Protein AF-A0AAU2XEC8-F1 (afdb_monomer_lite)

pLDDT: mean 74.48, std 21.81, range [32.56, 96.94]

Radius of gyration: 25.09 Å; chains: 1; bounding box: 68×50×69 Å

Structure (mmCIF, N/CA/C/O backbone):
data_AF-A0AAU2XEC8-F1
#
_entry.id   AF-A0AAU2XEC8-F1
#
loop_
_atom_site.group_PDB
_atom_site.id
_atom_site.type_symbol
_atom_site.label_atom_id
_atom_site.label_alt_id
_atom_site.label_comp_id
_atom_site.label_asym_id
_atom_site.label_entity_id
_atom_site.label_seq_id
_atom_site.pdbx_PDB_ins_code
_atom_site.Cartn_x
_atom_site.Cartn_y
_atom_site.Cartn_z
_atom_site.occupancy
_atom_site.B_iso_or_equiv
_atom_site.auth_seq_id
_atom_site.auth_comp_id
_atom_site.auth_asym_id
_atom_site.auth_atom_id
_atom_site.pdbx_PDB_model_num
ATOM 1 N N . MET A 1 1 ? -10.928 35.282 5.070 1.00 48.62 1 MET A N 1
ATOM 2 C CA . MET A 1 1 ? -11.851 34.172 4.740 1.00 48.62 1 MET A CA 1
ATOM 3 C C . MET A 1 1 ? -11.079 33.054 4.020 1.00 48.62 1 MET A C 1
ATOM 5 O O . MET A 1 1 ? -11.357 32.781 2.865 1.00 48.62 1 MET A O 1
ATOM 9 N N . ASN A 1 2 ? -10.121 32.389 4.690 1.00 51.75 2 ASN A N 1
ATOM 10 C CA . ASN A 1 2 ? -9.187 31.428 4.054 1.00 51.75 2 ASN A CA 1
ATOM 11 C C . ASN A 1 2 ? -9.454 29.948 4.415 1.00 51.75 2 ASN A C 1
ATOM 13 O O . ASN A 1 2 ? -8.628 29.087 4.147 1.00 51.75 2 ASN A O 1
ATOM 17 N N . GLY A 1 3 ? -10.597 29.630 5.032 1.00 51.47 3 GLY A N 1
ATOM 18 C CA . GLY A 1 3 ? -10.887 28.279 5.543 1.00 51.47 3 GLY A CA 1
ATOM 19 C C . GLY A 1 3 ? -11.533 27.309 4.546 1.00 51.47 3 GLY A C 1
ATOM 20 O O . GLY A 1 3 ? -11.914 26.214 4.939 1.00 51.47 3 GLY A O 1
ATOM 21 N N . GLN A 1 4 ? -11.734 27.695 3.280 1.00 53.84 4 GLN A N 1
ATOM 22 C CA . GLN A 1 4 ? -12.533 26.895 2.338 1.00 53.84 4 GLN A CA 1
ATOM 23 C C . GLN A 1 4 ? -11.775 25.756 1.640 1.00 53.84 4 GLN A C 1
ATOM 25 O O . GLN A 1 4 ? -12.445 24.905 1.058 1.00 53.84 4 GLN A O 1
ATOM 30 N N . TYR A 1 5 ? -10.443 25.716 1.739 1.00 68.81 5 TYR A N 1
ATOM 31 C CA . TYR A 1 5 ? -9.584 24.758 1.026 1.00 68.81 5 TYR A CA 1
ATOM 32 C C . TYR A 1 5 ? -8.635 23.980 1.945 1.00 68.81 5 TYR A C 1
ATOM 34 O O . TYR A 1 5 ? -7.640 23.423 1.486 1.00 68.81 5 TYR A O 1
ATOM 42 N N . THR A 1 6 ? -8.900 23.943 3.255 1.00 80.56 6 THR A N 1
ATOM 43 C CA . THR A 1 6 ? -8.117 23.068 4.134 1.00 80.56 6 THR A CA 1
ATOM 44 C C . THR A 1 6 ? -8.594 21.617 3.982 1.00 80.56 6 THR A C 1
ATOM 46 O O . THR A 1 6 ? -9.788 21.394 3.734 1.00 80.56 6 THR A O 1
ATOM 49 N N . PRO A 1 7 ? -7.709 20.615 4.135 1.00 70.44 7 PRO A N 1
ATOM 50 C CA . PRO A 1 7 ? -8.085 19.200 4.074 1.00 70.44 7 PRO A CA 1
ATOM 51 C C . PRO A 1 7 ? -9.258 18.843 5.003 1.00 70.44 7 PRO A C 1
ATOM 53 O O . PRO A 1 7 ? -10.121 18.039 4.647 1.00 70.44 7 PRO A O 1
ATOM 56 N N . GLU A 1 8 ? -9.343 19.490 6.167 1.00 80.06 8 GLU A N 1
ATOM 57 C CA . GLU A 1 8 ? -10.431 19.334 7.137 1.00 80.06 8 GLU A CA 1
ATOM 58 C C . GLU A 1 8 ? -11.758 19.886 6.607 1.00 80.06 8 GLU A C 1
ATOM 60 O O . GLU A 1 8 ? -12.807 19.275 6.812 1.00 80.06 8 GLU A O 1
ATOM 65 N N . GLY A 1 9 ? -11.729 21.014 5.893 1.00 81.38 9 GLY A N 1
ATOM 66 C CA . GLY A 1 9 ? -12.911 21.605 5.268 1.00 81.38 9 GLY A CA 1
ATOM 67 C C . GLY A 1 9 ? -13.472 20.737 4.141 1.00 81.38 9 GLY A C 1
ATOM 68 O O . GLY A 1 9 ? -14.689 20.564 4.035 1.00 81.38 9 GLY A O 1
ATOM 69 N N . ILE A 1 10 ? -12.596 20.135 3.333 1.00 78.56 10 ILE A N 1
ATOM 70 C CA . ILE A 1 10 ? -12.995 19.202 2.270 1.00 78.56 10 ILE A CA 1
ATOM 71 C C . ILE A 1 10 ? -13.584 17.930 2.906 1.00 78.56 10 ILE A C 1
ATOM 73 O O . ILE A 1 10 ? -14.658 17.481 2.493 1.00 78.56 10 ILE A O 1
ATOM 77 N N . PHE A 1 11 ? -12.954 17.403 3.969 1.00 82.31 11 PHE A N 1
ATOM 78 C CA . PHE A 1 11 ? -13.469 16.260 4.735 1.00 82.31 11 PHE A CA 1
ATOM 79 C C . PHE A 1 11 ? -14.879 16.519 5.260 1.00 82.31 11 PHE A C 1
ATOM 81 O O . PHE A 1 11 ? -15.798 15.726 5.042 1.00 82.31 11 PHE A O 1
ATOM 88 N N . ALA A 1 12 ? -15.049 17.658 5.921 1.00 87.75 12 ALA A N 1
ATOM 89 C CA . ALA A 1 12 ? -16.300 18.063 6.530 1.00 87.75 12 ALA A CA 1
ATOM 90 C C . ALA A 1 12 ? -17.434 18.163 5.508 1.00 87.75 12 ALA A C 1
ATOM 92 O O . ALA A 1 12 ? -18.528 17.656 5.752 1.00 87.75 12 ALA A O 1
ATOM 93 N N . ARG A 1 13 ? -17.166 18.730 4.323 1.00 85.31 13 ARG A N 1
ATOM 94 C CA . ARG A 1 13 ? -18.145 18.798 3.226 1.00 85.31 13 ARG A CA 1
ATOM 95 C C . ARG A 1 13 ? -18.545 17.418 2.717 1.00 85.31 13 ARG A C 1
ATOM 97 O O . ARG A 1 13 ? -19.733 17.182 2.507 1.00 85.31 13 ARG A O 1
ATOM 104 N N . ALA A 1 14 ? -17.586 16.511 2.526 1.00 84.31 14 ALA A N 1
ATOM 105 C CA . ALA A 1 14 ? -17.880 15.152 2.076 1.00 84.31 14 ALA A CA 1
ATOM 106 C C . ALA A 1 14 ? -18.729 14.388 3.105 1.00 84.31 14 ALA A C 1
ATOM 108 O O . ALA A 1 14 ? -19.718 13.746 2.744 1.00 84.31 14 ALA A O 1
ATOM 109 N N . LEU A 1 15 ? -18.393 14.517 4.393 1.00 88.06 15 LEU A N 1
ATOM 110 C CA . LEU A 1 15 ? -19.163 13.922 5.481 1.00 88.06 15 LEU A CA 1
ATOM 111 C C . LEU A 1 15 ? -20.577 14.517 5.562 1.00 88.06 15 LEU A C 1
ATOM 113 O O . LEU A 1 15 ? -21.553 13.771 5.627 1.00 88.06 15 LEU A O 1
ATOM 117 N N . ALA A 1 16 ? -20.703 15.845 5.483 1.00 90.50 16 ALA A N 1
ATOM 118 C CA . ALA A 1 16 ? -21.988 16.541 5.497 1.00 90.50 16 ALA A CA 1
ATOM 119 C C . ALA A 1 16 ? -22.877 16.163 4.307 1.00 90.50 16 ALA A C 1
ATOM 121 O O . ALA A 1 16 ? -24.089 16.014 4.472 1.00 90.50 16 ALA A O 1
ATOM 122 N N . ARG A 1 17 ? -22.288 15.960 3.122 1.00 87.38 17 ARG A N 1
ATOM 123 C CA . ARG A 1 17 ? -23.010 15.465 1.947 1.00 87.38 17 ARG A CA 1
ATOM 124 C C . ARG A 1 17 ? -23.598 14.082 2.204 1.00 87.38 17 ARG A C 1
ATOM 126 O O . ARG A 1 17 ? -24.787 13.895 1.997 1.00 87.38 17 ARG A O 1
ATOM 133 N N . LYS A 1 18 ? -22.811 13.140 2.729 1.00 87.31 18 LYS A N 1
ATOM 134 C CA . LYS A 1 18 ? -23.331 11.799 3.019 1.00 87.31 18 LYS A CA 1
ATOM 135 C C . LYS A 1 18 ? -24.414 11.799 4.094 1.00 87.31 18 LYS A C 1
ATOM 137 O O . LYS A 1 18 ? -25.399 11.081 3.963 1.00 87.31 18 LYS A O 1
ATOM 142 N N . VAL A 1 19 ? -24.232 12.583 5.155 1.00 90.50 19 VAL A N 1
ATOM 143 C CA . VAL A 1 19 ? -25.248 12.717 6.207 1.00 90.50 19 VAL A CA 1
ATOM 144 C C . VAL A 1 19 ? -26.557 13.237 5.611 1.00 90.50 19 VAL A C 1
ATOM 146 O O . VAL A 1 19 ? -27.614 12.691 5.910 1.00 90.50 19 VAL A O 1
ATOM 149 N N . ARG A 1 20 ? -26.490 14.205 4.690 1.00 89.81 20 ARG A N 1
ATOM 150 C CA . ARG A 1 20 ? -27.656 14.686 3.938 1.00 89.81 20 ARG A CA 1
ATOM 151 C C . ARG A 1 20 ? -28.299 13.591 3.078 1.00 89.81 20 ARG A C 1
ATOM 153 O O . ARG A 1 20 ? -29.515 13.454 3.112 1.00 89.81 20 ARG A O 1
ATOM 160 N N . ASP A 1 21 ? -27.498 12.799 2.366 1.00 86.25 21 ASP A N 1
ATOM 161 C CA . ASP A 1 21 ? -27.976 11.713 1.494 1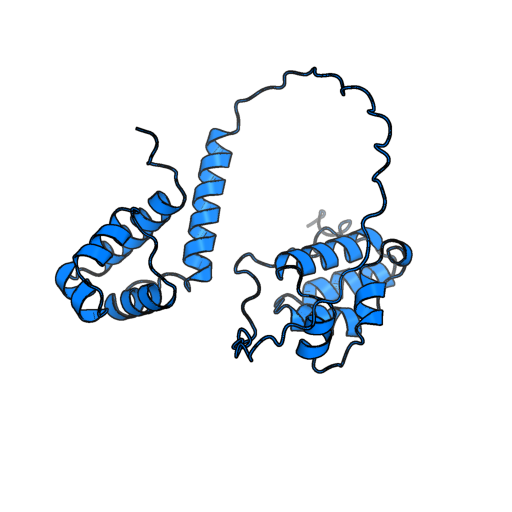.00 86.25 21 ASP A CA 1
ATOM 162 C C . ASP A 1 21 ? -28.609 10.541 2.273 1.00 86.25 21 ASP A C 1
ATOM 164 O O . ASP A 1 21 ? -29.304 9.715 1.690 1.00 86.25 21 ASP A O 1
ATOM 168 N N . SER A 1 22 ? -28.371 10.441 3.586 1.00 85.75 22 SER A N 1
ATOM 169 C CA . SER A 1 22 ? -28.965 9.399 4.438 1.00 85.75 22 SER A CA 1
ATOM 170 C C . SER A 1 22 ? -30.424 9.664 4.830 1.00 85.75 22 SER A C 1
ATOM 172 O O . SER A 1 22 ? -31.029 8.819 5.490 1.00 85.75 22 SER A O 1
ATOM 174 N N . GLU A 1 23 ? -30.958 10.850 4.503 1.00 90.00 23 GLU A N 1
ATOM 175 C CA . GLU A 1 23 ? -32.305 11.335 4.869 1.00 90.00 23 GLU A CA 1
ATOM 176 C C . GLU A 1 23 ? -32.618 11.294 6.382 1.00 90.00 23 GLU A C 1
ATOM 178 O O . GLU A 1 23 ? -33.736 11.576 6.810 1.00 90.00 23 GLU A O 1
ATOM 183 N N . THR A 1 24 ? -31.628 10.981 7.222 1.00 90.81 24 THR A N 1
ATOM 184 C CA . THR A 1 24 ? -31.793 10.814 8.665 1.00 90.81 24 THR A CA 1
ATOM 185 C C . THR A 1 24 ? -31.388 12.106 9.382 1.00 90.81 24 THR A C 1
ATOM 187 O O . THR A 1 24 ? -30.317 12.652 9.096 1.00 90.81 24 THR A O 1
ATOM 190 N N . PRO A 1 25 ? -32.190 12.616 10.338 1.00 95.12 25 PRO A N 1
ATOM 191 C CA . PRO A 1 25 ? -31.825 13.804 11.105 1.00 95.12 25 PRO A CA 1
ATOM 192 C C . PRO A 1 25 ? -30.483 13.641 11.834 1.00 95.12 25 PRO A C 1
ATOM 194 O O . PRO A 1 25 ? -30.196 12.583 12.40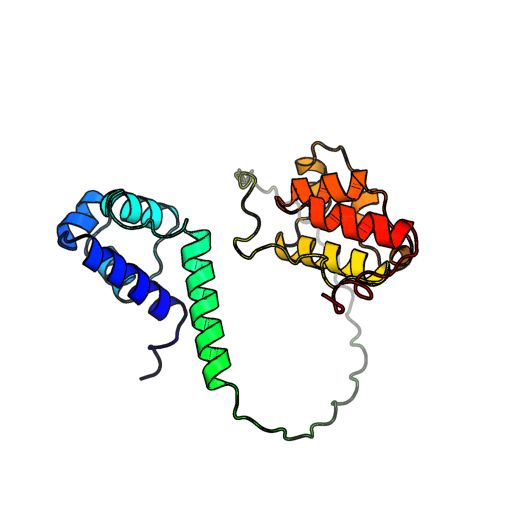0 1.00 95.12 25 PRO A O 1
ATOM 197 N N . VAL A 1 26 ? -29.682 14.711 11.876 1.00 94.81 26 VAL A N 1
ATOM 198 C CA . VAL A 1 26 ? -28.318 14.705 12.447 1.00 94.81 26 VAL A CA 1
ATOM 199 C C . VAL A 1 26 ? -28.299 14.196 13.893 1.00 94.81 26 VAL A C 1
ATOM 201 O O . VAL A 1 26 ? -27.457 13.371 14.238 1.00 94.81 26 VAL A O 1
ATOM 204 N N . ASP A 1 27 ? -29.264 14.600 14.721 1.00 94.56 27 ASP A N 1
ATOM 205 C CA . ASP A 1 27 ? -29.349 14.169 16.124 1.00 94.56 27 ASP A CA 1
ATOM 206 C C . ASP A 1 27 ? -29.674 12.679 16.282 1.00 94.56 27 ASP A C 1
ATOM 208 O O . ASP A 1 27 ? -29.293 12.038 17.265 1.00 94.56 27 ASP A O 1
ATOM 212 N N . VAL A 1 28 ? -30.415 12.109 15.330 1.00 95.19 28 VAL A N 1
ATOM 213 C CA . VAL A 1 28 ? -30.724 10.674 15.306 1.00 95.19 28 VAL A CA 1
ATOM 214 C C . VAL A 1 28 ? -29.472 9.893 14.910 1.00 95.19 28 VAL A C 1
ATOM 216 O O . VAL A 1 28 ? -29.124 8.928 15.591 1.00 95.19 28 VAL A O 1
ATOM 219 N N . LEU A 1 29 ? -28.735 10.366 13.900 1.00 94.38 29 LEU A N 1
ATOM 220 C CA . LEU A 1 29 ? -27.463 9.770 13.487 1.00 94.38 29 LEU A CA 1
ATOM 221 C C . LEU A 1 29 ? -26.413 9.820 14.595 1.00 94.38 29 LEU A C 1
ATOM 223 O O . LEU A 1 29 ? -25.814 8.791 14.899 1.00 94.38 29 LEU A O 1
ATOM 227 N N . ALA A 1 30 ? -26.228 10.976 15.236 1.00 96.31 30 ALA A N 1
ATOM 228 C CA . ALA A 1 30 ? -25.268 11.138 16.324 1.00 96.31 30 ALA A CA 1
ATOM 229 C C . ALA A 1 30 ? -25.547 10.149 17.467 1.00 96.31 30 ALA A C 1
ATOM 231 O O . ALA A 1 30 ? -24.644 9.427 17.895 1.00 96.31 30 ALA A O 1
ATOM 232 N N . ARG A 1 31 ? -26.817 10.032 17.885 1.00 95.81 31 ARG A N 1
ATOM 233 C CA . ARG A 1 31 ? -27.241 9.060 18.905 1.00 95.81 31 ARG A CA 1
ATOM 234 C C . ARG A 1 31 ? -27.023 7.616 18.463 1.00 95.81 31 ARG A C 1
ATOM 236 O O . ARG A 1 31 ? -26.482 6.836 19.238 1.00 95.81 31 ARG A O 1
ATOM 243 N N . SER A 1 32 ? -27.387 7.269 17.228 1.00 94.94 32 SER A N 1
ATOM 244 C CA . SER A 1 32 ? -27.197 5.907 16.706 1.00 94.94 32 SER A CA 1
ATOM 245 C C . SER A 1 32 ? -25.721 5.512 16.569 1.00 94.94 32 SER A C 1
ATOM 247 O O . SER A 1 32 ? -25.378 4.356 16.784 1.00 94.94 32 SER A O 1
ATOM 249 N N . ALA A 1 33 ? -24.838 6.476 16.290 1.00 94.19 33 ALA A N 1
ATOM 250 C CA . ALA A 1 33 ? -23.393 6.276 16.228 1.00 94.19 33 ALA A CA 1
ATOM 251 C C . ALA A 1 33 ? -22.715 6.295 17.613 1.00 94.19 33 ALA A C 1
ATOM 253 O O . ALA A 1 33 ? -21.500 6.122 17.690 1.00 94.19 33 ALA A O 1
ATOM 254 N N . GLY A 1 34 ? -23.455 6.556 18.699 1.00 96.12 34 GLY A N 1
ATOM 255 C CA . GLY A 1 34 ? -22.889 6.700 20.044 1.00 96.12 34 GLY A CA 1
ATOM 256 C C . GLY A 1 34 ? -21.958 7.910 20.195 1.00 96.12 34 GLY A C 1
ATOM 257 O O . GLY A 1 34 ? -21.028 7.879 20.999 1.00 96.12 34 GLY A O 1
ATOM 258 N N . ILE A 1 35 ? -22.168 8.967 19.405 1.00 96.94 35 ILE A N 1
ATOM 259 C CA . ILE A 1 35 ? -21.339 10.179 19.392 1.00 96.94 35 ILE A CA 1
ATOM 260 C C . ILE A 1 35 ? -22.137 11.333 20.001 1.00 96.94 35 ILE A C 1
ATOM 262 O O . ILE A 1 35 ? -23.311 11.530 19.690 1.00 96.94 35 ILE A O 1
ATOM 266 N N . ALA A 1 36 ? -21.491 12.132 20.856 1.00 96.62 36 ALA A N 1
ATOM 267 C CA . ALA A 1 36 ? -22.109 13.332 21.408 1.00 96.62 36 ALA A CA 1
ATOM 268 C C . ALA A 1 36 ? -22.523 14.296 20.272 1.00 96.62 36 ALA A C 1
ATOM 270 O O . ALA A 1 36 ? -21.698 14.573 19.395 1.00 96.62 36 ALA A O 1
ATOM 271 N N . PRO A 1 37 ? -23.747 14.866 20.279 1.00 95.88 37 PRO A N 1
ATOM 272 C CA . PRO A 1 37 ? -24.222 15.736 19.195 1.00 95.88 37 PRO A CA 1
ATOM 273 C C . PRO A 1 37 ? -23.271 16.896 18.878 1.00 95.88 37 PRO A C 1
ATOM 275 O O . PRO A 1 37 ? -23.033 17.218 17.716 1.00 95.88 37 PRO A O 1
ATOM 278 N N . ASN A 1 38 ? -22.649 17.476 19.908 1.00 96.06 38 ASN A N 1
ATOM 279 C CA . ASN A 1 38 ? -21.721 18.591 19.744 1.00 96.06 38 ASN A CA 1
ATOM 280 C C . ASN A 1 38 ? -20.440 18.181 18.989 1.00 96.06 38 ASN A C 1
ATOM 282 O O . ASN A 1 38 ? -20.001 18.879 18.077 1.00 96.06 38 ASN A O 1
ATOM 286 N N . ASP A 1 39 ? -19.881 17.006 19.300 1.00 95.50 39 ASP A N 1
ATOM 287 C CA . ASP A 1 39 ? -18.732 16.450 18.573 1.00 95.50 39 ASP A CA 1
ATOM 288 C C . ASP A 1 39 ? -19.088 16.147 17.118 1.00 95.50 39 ASP A C 1
ATOM 290 O O . ASP A 1 39 ? -18.322 16.461 16.206 1.00 95.50 39 ASP A O 1
ATOM 294 N N . PHE A 1 40 ? -20.286 15.610 16.887 1.00 96.06 40 PHE A N 1
ATOM 295 C CA . PHE A 1 40 ? -20.782 15.349 15.542 1.00 96.06 40 PHE A CA 1
ATOM 296 C C . PHE A 1 40 ? -20.875 16.642 14.717 1.00 96.06 40 PHE A C 1
ATOM 298 O O . PHE A 1 40 ? -20.395 16.695 13.583 1.00 96.06 40 PHE A O 1
ATOM 305 N N . HIS A 1 41 ? -21.392 17.727 15.301 1.00 95.88 41 HIS A N 1
ATOM 306 C CA . HIS A 1 41 ? -21.389 19.046 14.667 1.00 95.88 41 HIS A CA 1
ATOM 307 C C . HIS A 1 41 ? -19.976 19.585 14.414 1.00 95.88 41 HIS A C 1
ATOM 309 O O . HIS A 1 41 ? -19.740 20.217 13.382 1.00 95.88 41 HIS A O 1
ATOM 315 N N . HIS A 1 42 ? -19.013 19.336 15.302 1.00 95.00 42 HIS A N 1
ATOM 316 C CA . HIS A 1 42 ? -17.619 19.709 15.054 1.00 95.00 42 HIS A CA 1
ATOM 317 C C . HIS A 1 42 ? -17.016 18.969 13.856 1.00 95.00 42 HIS A C 1
ATOM 319 O O . HIS A 1 42 ? -16.277 19.592 13.088 1.00 95.00 42 HIS A O 1
ATOM 325 N N . PHE A 1 43 ? -17.373 17.696 13.654 1.00 94.12 43 PHE A N 1
ATOM 326 C CA . PHE A 1 43 ? -16.953 16.917 12.485 1.00 94.12 43 PHE A CA 1
ATOM 327 C C . PHE A 1 43 ? -17.547 17.472 11.188 1.00 94.12 43 PHE A C 1
ATOM 329 O O . PHE A 1 43 ? -16.823 17.688 10.218 1.00 94.12 43 PHE A O 1
ATOM 336 N N . LEU A 1 44 ? -18.848 17.778 11.184 1.00 93.62 44 LEU A N 1
ATOM 337 C CA . LEU A 1 44 ? -19.544 18.337 10.018 1.00 93.62 44 LEU A CA 1
ATOM 338 C C . LEU A 1 44 ? -19.066 19.739 9.625 1.00 93.62 44 LEU A C 1
ATOM 340 O O . LEU A 1 44 ? -19.184 20.123 8.465 1.00 93.62 44 LEU A O 1
ATOM 344 N N . ASN A 1 45 ? -18.525 20.494 10.579 1.00 93.06 45 ASN A N 1
ATOM 345 C CA . ASN A 1 45 ? -17.993 21.837 10.353 1.00 93.06 45 ASN A CA 1
ATOM 346 C C . ASN A 1 45 ? -16.477 21.858 10.101 1.00 93.06 45 ASN A C 1
ATOM 348 O O . ASN A 1 45 ? -15.908 22.938 9.956 1.00 93.06 45 ASN A O 1
ATOM 352 N N . GLY A 1 46 ? -15.805 20.701 10.114 1.00 90.19 46 GLY A N 1
ATOM 353 C CA . GLY A 1 46 ? -14.355 20.608 9.906 1.00 90.19 46 GLY A CA 1
ATOM 354 C C . GLY A 1 46 ? -13.523 21.214 11.030 1.00 90.19 46 GLY A C 1
ATOM 355 O O . GLY A 1 46 ? -12.335 21.453 10.859 1.00 90.19 46 GLY A O 1
ATOM 356 N N . ARG A 1 47 ? -14.132 21.463 12.197 1.00 91.31 47 ARG A N 1
ATOM 357 C CA . ARG A 1 47 ? -13.421 21.967 13.382 1.00 91.31 47 ARG A CA 1
ATOM 358 C C . ARG A 1 47 ? -12.625 20.871 14.081 1.00 91.31 47 ARG A C 1
ATOM 360 O O . ARG A 1 47 ? -11.699 21.166 14.827 1.00 91.31 47 ARG A O 1
ATOM 367 N N . ARG A 1 48 ? -13.018 19.613 13.876 1.00 91.19 48 ARG A N 1
ATOM 368 C CA . ARG A 1 48 ? -12.370 18.433 14.441 1.00 91.19 48 ARG A CA 1
ATOM 369 C C . ARG A 1 48 ? -12.481 17.286 13.448 1.00 91.19 48 ARG A C 1
ATOM 371 O O . ARG A 1 48 ? -13.509 17.144 12.792 1.00 91.19 48 ARG A O 1
ATOM 378 N N . LEU A 1 49 ? -11.447 16.457 13.361 1.00 87.50 49 LEU A N 1
ATOM 379 C CA . LEU A 1 49 ? -11.506 15.222 12.587 1.00 87.50 49 LEU A CA 1
ATOM 380 C C . LEU A 1 49 ? -11.980 14.066 13.483 1.00 87.50 49 LEU A C 1
ATOM 382 O O . LEU A 1 49 ? -11.457 13.909 14.592 1.00 87.50 49 LEU A O 1
ATOM 386 N N . PRO A 1 50 ? -12.961 13.262 13.040 1.00 90.00 50 PRO A N 1
ATOM 387 C CA . PRO A 1 50 ? -13.368 12.059 13.754 1.00 90.00 50 PRO A CA 1
ATOM 388 C C . PRO A 1 50 ? -12.270 10.992 13.706 1.00 90.00 50 PRO A C 1
ATOM 390 O O . PRO A 1 50 ? -11.531 10.871 12.727 1.00 90.00 50 PRO A O 1
ATOM 393 N N . THR A 1 51 ? -12.183 10.174 14.755 1.00 88.06 51 THR A N 1
ATOM 394 C CA . THR A 1 51 ? -11.288 9.012 14.758 1.00 88.06 51 THR A CA 1
ATOM 395 C C . THR A 1 51 ? -11.760 7.945 13.771 1.00 88.06 51 THR A C 1
ATOM 397 O O . THR A 1 51 ? -12.913 7.924 13.332 1.00 88.06 51 THR A O 1
ATOM 400 N N . LEU A 1 52 ? -10.875 6.992 13.470 1.00 79.25 52 LEU A N 1
ATOM 401 C CA . LEU A 1 52 ? -11.206 5.811 12.675 1.00 79.25 52 LEU A CA 1
ATOM 402 C C . LEU A 1 52 ? -12.389 5.034 13.278 1.00 79.25 52 LEU A C 1
ATOM 404 O O . LEU A 1 52 ? -13.299 4.608 12.588 1.00 79.25 52 LEU A O 1
ATOM 408 N N . GLN A 1 53 ? -12.450 4.873 14.593 1.00 84.19 53 GLN A N 1
ATOM 409 C CA . GLN A 1 53 ? -13.592 4.189 15.195 1.00 84.19 53 GLN A CA 1
ATOM 410 C C . GLN A 1 53 ? -14.891 4.991 15.008 1.00 84.19 53 GLN A C 1
ATOM 412 O O . GLN A 1 53 ? -15.896 4.437 14.570 1.00 84.19 53 GLN A O 1
ATOM 417 N N . GLN A 1 54 ? -14.852 6.305 15.253 1.00 91.88 54 GLN A N 1
ATOM 418 C CA . GLN A 1 54 ? -16.007 7.194 15.090 1.00 91.88 54 GLN A CA 1
ATOM 419 C C . GLN A 1 54 ? -16.525 7.213 13.655 1.00 91.88 54 GLN A C 1
ATOM 421 O O . GLN A 1 54 ? -17.725 7.104 13.443 1.00 91.88 54 GLN A O 1
ATOM 426 N N . LEU A 1 55 ? -15.643 7.260 12.660 1.00 88.94 55 LEU A N 1
ATOM 427 C CA . LEU A 1 55 ? -16.048 7.202 11.257 1.00 88.94 55 LEU A CA 1
ATOM 428 C C . LEU A 1 55 ? -16.763 5.895 10.889 1.00 88.94 55 LEU A C 1
ATOM 430 O O . LEU A 1 55 ? -17.680 5.929 10.072 1.00 88.94 55 LEU A O 1
ATOM 434 N N . ASN A 1 56 ? -16.366 4.757 11.469 1.00 81.75 56 ASN A N 1
ATOM 435 C CA . ASN A 1 56 ? -17.031 3.476 11.205 1.00 81.75 56 ASN A CA 1
ATOM 436 C C . ASN A 1 56 ? -18.429 3.475 11.821 1.00 81.75 56 ASN A C 1
ATOM 438 O O . ASN A 1 56 ? -19.384 3.133 11.133 1.00 81.75 56 ASN A O 1
ATOM 442 N N . MET A 1 57 ? -18.562 3.978 13.051 1.00 89.94 57 MET A N 1
ATOM 443 C CA . MET A 1 57 ? -19.864 4.124 13.710 1.00 89.94 57 MET A CA 1
ATOM 444 C C . MET A 1 57 ? -20.799 5.059 12.928 1.00 89.94 57 MET A C 1
ATOM 446 O O . MET A 1 57 ? -21.965 4.737 12.724 1.00 89.94 57 MET A O 1
ATOM 450 N N . ILE A 1 58 ? -20.287 6.182 12.406 1.00 90.00 58 ILE A N 1
ATOM 451 C CA . ILE A 1 58 ? -21.062 7.096 11.546 1.00 90.00 58 ILE A CA 1
ATOM 452 C C . ILE A 1 58 ? -21.485 6.399 10.243 1.00 90.00 58 ILE A C 1
ATOM 454 O O . ILE A 1 58 ? -22.607 6.583 9.773 1.00 90.00 58 ILE A O 1
ATOM 458 N N . ASN A 1 59 ? -20.601 5.592 9.650 1.00 86.38 59 ASN A N 1
ATOM 459 C CA . ASN A 1 59 ? -20.900 4.842 8.431 1.00 86.38 59 ASN A CA 1
ATOM 460 C C . ASN A 1 59 ? -21.991 3.797 8.628 1.00 86.38 59 ASN A C 1
ATOM 462 O O . ASN A 1 59 ? -22.859 3.671 7.766 1.00 86.38 59 ASN A O 1
ATOM 466 N N . GLU A 1 60 ? -21.939 3.069 9.738 1.00 86.62 60 GLU A N 1
ATOM 467 C CA . GLU A 1 60 ? -22.955 2.091 10.114 1.00 86.62 60 GLU A CA 1
ATOM 468 C C . GLU A 1 60 ? -24.298 2.776 10.392 1.00 86.62 60 GLU A C 1
ATOM 470 O O . GLU A 1 60 ? -25.320 2.344 9.859 1.00 86.62 60 GLU A O 1
ATOM 475 N N . ALA A 1 61 ? -24.278 3.898 11.120 1.00 90.31 61 ALA A N 1
ATOM 476 C CA . ALA A 1 61 ? -25.448 4.724 11.417 1.00 90.31 61 ALA A CA 1
ATOM 477 C C . ALA A 1 61 ? -26.143 5.280 10.162 1.00 90.31 61 ALA A C 1
ATOM 479 O O . ALA A 1 61 ? -27.368 5.305 10.096 1.00 90.31 61 ALA A O 1
ATOM 480 N N . CYS A 1 62 ? -25.382 5.678 9.136 1.00 85.50 62 CYS A N 1
ATOM 481 C CA . CYS A 1 62 ? -25.943 6.140 7.858 1.00 85.50 62 CYS A CA 1
ATOM 482 C C . CYS A 1 62 ? -26.561 5.004 7.010 1.00 85.50 62 CYS A C 1
ATOM 484 O O . CYS A 1 62 ? -27.131 5.271 5.952 1.00 85.50 62 CYS A O 1
ATOM 486 N N . GLY A 1 63 ? -26.439 3.743 7.444 1.00 76.31 63 GLY A N 1
ATOM 487 C CA . GLY A 1 63 ? -27.002 2.568 6.786 1.00 76.31 63 GLY A CA 1
ATOM 488 C C . GLY A 1 63 ? -26.255 2.106 5.525 1.00 76.31 63 GLY A C 1
ATOM 489 O O . GLY A 1 63 ? -25.618 2.875 4.806 1.00 76.31 63 GLY A O 1
ATOM 490 N N . ARG A 1 64 ? -26.407 0.812 5.193 1.00 55.00 64 ARG A N 1
ATOM 491 C CA . ARG A 1 64 ? -25.888 0.175 3.958 1.00 55.00 64 ARG A CA 1
ATOM 492 C C . ARG A 1 64 ? -26.536 0.686 2.655 1.00 55.00 64 ARG A C 1
ATOM 494 O O . ARG A 1 64 ? -26.170 0.212 1.584 1.00 55.00 64 ARG A O 1
ATOM 501 N N . ARG A 1 65 ? -27.520 1.594 2.729 1.00 47.38 65 ARG A N 1
ATOM 502 C CA . ARG A 1 65 ? -28.225 2.151 1.557 1.00 47.38 65 ARG A CA 1
ATOM 503 C C . ARG A 1 65 ? -27.529 3.366 0.949 1.00 47.38 65 ARG A C 1
ATOM 505 O O . ARG A 1 65 ? -27.693 3.609 -0.243 1.00 47.38 65 ARG A O 1
ATOM 512 N N . GLY A 1 66 ? -26.716 4.087 1.717 1.00 45.66 66 GLY A N 1
ATOM 513 C CA . GLY A 1 66 ? -25.798 5.055 1.128 1.00 45.66 66 GLY A CA 1
ATOM 514 C C . GLY A 1 66 ? -24.704 4.296 0.387 1.00 45.66 66 GLY A C 1
ATOM 515 O O . GLY A 1 66 ? -24.137 3.359 0.955 1.00 45.66 66 GLY A O 1
ATOM 516 N N . ARG A 1 67 ? -24.373 4.690 -0.855 1.00 48.31 67 ARG A N 1
ATOM 517 C CA . ARG A 1 67 ? -23.093 4.294 -1.473 1.00 48.31 67 ARG A CA 1
ATOM 518 C C . ARG A 1 67 ? -22.027 4.468 -0.393 1.00 48.31 67 ARG A C 1
ATOM 520 O O . ARG A 1 67 ? -21.896 5.571 0.141 1.00 48.31 67 ARG A O 1
ATOM 527 N N . GLY A 1 68 ? -21.396 3.368 0.026 1.00 47.09 68 GLY A N 1
ATOM 528 C CA . GLY A 1 68 ? -20.516 3.370 1.192 1.00 47.09 68 GLY A CA 1
ATOM 529 C C . GLY A 1 68 ? -19.556 4.554 1.110 1.00 47.09 68 GLY A C 1
ATOM 530 O O . GLY A 1 68 ? -19.038 4.841 0.031 1.00 47.09 68 GLY A O 1
ATOM 531 N N . LEU A 1 69 ? -19.320 5.249 2.236 1.00 48.97 69 LEU A N 1
ATOM 532 C CA . LEU A 1 69 ? -18.125 6.101 2.267 1.00 48.97 69 LEU A CA 1
ATOM 533 C C . LEU A 1 69 ? -17.007 5.104 2.014 1.00 48.97 69 LEU A C 1
ATOM 535 O O . LEU A 1 69 ? -17.005 4.051 2.669 1.00 48.97 69 LEU A O 1
ATOM 539 N N . PRO A 1 70 ? -16.130 5.368 1.047 1.00 51.25 70 PRO A N 1
ATOM 540 C CA . PRO A 1 70 ? -15.087 4.419 0.765 1.00 51.25 70 PRO A CA 1
ATOM 541 C C . PRO A 1 70 ? -14.285 4.249 2.075 1.00 51.25 70 PRO A C 1
ATOM 543 O O . PRO A 1 70 ? -14.241 5.196 2.877 1.00 51.25 70 PRO A O 1
ATOM 546 N N . PRO A 1 71 ? -13.773 3.035 2.369 1.00 49.84 71 PRO A N 1
ATOM 547 C CA . PRO A 1 71 ? -13.196 2.687 3.675 1.00 49.84 71 PRO A CA 1
ATOM 548 C C . PRO A 1 71 ? -12.307 3.827 4.164 1.00 49.84 71 PRO A C 1
ATOM 550 O O . PRO A 1 71 ? -11.624 4.387 3.333 1.00 49.84 71 PRO A O 1
ATOM 553 N N . GLN A 1 72 ? -12.314 4.230 5.437 1.00 46.03 72 GLN A N 1
ATOM 554 C CA . GLN A 1 72 ? -11.725 5.504 5.934 1.00 46.03 72 GLN A CA 1
ATOM 555 C C . GLN A 1 72 ? -10.420 5.998 5.301 1.00 46.03 72 GLN A C 1
ATOM 557 O O . GLN A 1 72 ? -10.211 7.197 5.137 1.00 46.03 72 GLN A O 1
ATOM 562 N N . GLN A 1 73 ? -9.557 5.059 4.951 1.00 44.56 73 GLN A N 1
ATOM 563 C CA . GLN A 1 73 ? -8.341 5.221 4.172 1.00 44.56 73 GLN A CA 1
ATOM 564 C C . GLN A 1 73 ? -8.560 5.887 2.797 1.00 44.56 73 GLN A C 1
ATOM 566 O O . GLN A 1 73 ? -7.783 6.751 2.403 1.00 44.56 73 GLN A O 1
ATOM 571 N N . TYR A 1 74 ? -9.629 5.539 2.091 1.00 44.88 74 TYR A N 1
ATOM 572 C CA . TYR A 1 74 ? -10.102 6.126 0.842 1.00 44.88 74 TYR A CA 1
ATOM 573 C C . TYR A 1 74 ? -10.836 7.440 1.056 1.00 44.88 74 TYR A C 1
ATOM 575 O O . TYR A 1 74 ? -10.709 8.309 0.214 1.00 44.88 74 TYR A O 1
ATOM 583 N N . ALA A 1 75 ? -11.576 7.630 2.154 1.00 47.62 75 ALA A N 1
ATOM 584 C CA . ALA A 1 75 ? -12.174 8.934 2.433 1.00 47.62 75 ALA A CA 1
ATOM 585 C C . ALA A 1 75 ? -11.064 9.976 2.617 1.00 47.62 75 ALA A C 1
ATOM 587 O O . ALA A 1 75 ? -11.045 10.959 1.891 1.00 47.62 75 ALA A O 1
ATOM 588 N N . LEU A 1 76 ? -10.068 9.718 3.476 1.00 49.41 76 LEU A N 1
ATOM 589 C CA . LEU A 1 76 ? -8.905 10.603 3.603 1.00 49.41 76 LEU A CA 1
ATOM 590 C C . LEU A 1 76 ? -8.114 10.725 2.291 1.00 49.41 76 LEU A C 1
ATOM 592 O O . LEU A 1 76 ? -7.739 11.832 1.929 1.00 49.41 76 LEU A O 1
ATOM 596 N N . ALA A 1 77 ? -7.872 9.631 1.561 1.00 47.72 77 ALA A N 1
ATOM 597 C CA . ALA A 1 77 ? -7.104 9.682 0.315 1.00 47.72 77 ALA A CA 1
ATOM 598 C C . ALA A 1 77 ? -7.837 10.403 -0.831 1.00 47.72 77 ALA A C 1
ATOM 600 O O . ALA A 1 77 ? -7.205 11.156 -1.559 1.00 47.72 77 ALA A O 1
ATOM 601 N N . GLU A 1 78 ? -9.149 10.228 -0.992 1.00 53.22 78 GLU A N 1
ATOM 602 C CA . GLU A 1 78 ? -9.966 10.973 -1.962 1.00 53.22 78 GLU A CA 1
ATOM 603 C C . GLU A 1 78 ? -10.086 12.447 -1.571 1.00 53.22 78 GLU A C 1
ATOM 605 O O . GLU A 1 78 ? -10.097 13.314 -2.436 1.00 53.22 78 GLU A O 1
ATOM 610 N N . LEU A 1 79 ? -10.087 12.754 -0.274 1.00 52.19 79 LEU A N 1
ATOM 611 C CA . LEU A 1 79 ? -10.035 14.127 0.223 1.00 52.19 79 LEU A CA 1
ATOM 612 C C . LEU A 1 79 ? -8.675 14.783 -0.015 1.00 52.19 79 LEU A C 1
ATOM 614 O O . LEU A 1 79 ? -8.627 15.946 -0.404 1.00 52.19 79 LEU A O 1
ATOM 618 N N . TRP A 1 80 ? -7.583 14.031 0.140 1.00 50.81 80 TRP A N 1
ATOM 619 C CA . TRP A 1 80 ? -6.246 14.464 -0.263 1.00 50.81 80 TRP A CA 1
ATOM 620 C C . TRP A 1 80 ? -6.150 14.642 -1.782 1.00 50.81 80 TRP A C 1
ATOM 622 O O . TRP A 1 80 ? -5.622 15.654 -2.223 1.00 50.81 80 TRP A O 1
ATOM 632 N N . LYS A 1 81 ? -6.703 13.729 -2.592 1.00 50.56 81 LYS A N 1
ATOM 633 C CA . LYS A 1 81 ? -6.751 13.861 -4.060 1.00 50.56 81 LYS A CA 1
ATOM 634 C C . LYS A 1 81 ? -7.592 15.052 -4.512 1.00 50.56 81 LYS A C 1
ATOM 636 O O . LYS A 1 81 ? -7.158 15.765 -5.406 1.00 50.56 81 LYS A O 1
ATOM 641 N N . ALA A 1 82 ? -8.753 15.292 -3.903 1.00 52.81 82 ALA A N 1
ATOM 642 C CA . ALA A 1 82 ? -9.589 16.454 -4.197 1.00 52.81 82 ALA A CA 1
ATOM 643 C C . ALA A 1 82 ? -8.867 17.761 -3.830 1.00 52.81 82 ALA A C 1
ATOM 645 O O . ALA A 1 82 ? -8.817 18.673 -4.650 1.00 52.81 82 ALA A O 1
ATOM 646 N N . ALA A 1 83 ? -8.208 17.809 -2.665 1.00 49.34 83 ALA A N 1
ATOM 647 C CA . ALA A 1 83 ? -7.374 18.941 -2.258 1.00 49.34 83 ALA A CA 1
ATOM 648 C C . ALA A 1 83 ? -6.212 19.195 -3.237 1.00 49.34 83 ALA A C 1
ATOM 650 O O . ALA A 1 83 ? -5.939 20.337 -3.600 1.00 49.34 83 ALA A O 1
ATOM 651 N N . TYR A 1 84 ? -5.546 18.131 -3.699 1.00 46.72 84 TYR A N 1
ATOM 652 C CA . TYR A 1 84 ? -4.417 18.214 -4.632 1.00 46.72 84 TYR A CA 1
ATOM 653 C C . TYR A 1 84 ? -4.846 18.579 -6.061 1.00 46.72 84 TYR A C 1
ATOM 655 O O . TYR A 1 84 ? -4.135 19.302 -6.761 1.00 46.72 84 TYR A O 1
ATOM 663 N N . ALA A 1 85 ? -6.009 18.092 -6.505 1.00 51.69 85 ALA A N 1
ATOM 664 C CA . ALA A 1 85 ? -6.585 18.408 -7.807 1.00 51.69 85 ALA A CA 1
ATOM 665 C C . ALA A 1 85 ? -7.034 19.875 -7.879 1.00 51.69 85 ALA A C 1
ATOM 667 O O . ALA A 1 85 ? -6.753 20.533 -8.880 1.00 51.69 85 ALA A O 1
ATOM 668 N N . GLU A 1 86 ? -7.644 20.403 -6.810 1.00 48.62 86 GLU A N 1
ATOM 669 C CA . GLU A 1 86 ? -8.000 21.825 -6.681 1.00 48.62 86 GLU A CA 1
ATOM 670 C C . GLU A 1 86 ? -6.751 22.725 -6.591 1.00 48.62 86 GLU A C 1
ATOM 672 O O . GLU A 1 86 ? -6.693 23.763 -7.249 1.00 48.62 86 GLU A O 1
ATOM 677 N N . GLN A 1 87 ? -5.696 22.308 -5.876 1.00 46.16 87 GLN A N 1
ATOM 678 C CA . GLN A 1 87 ? -4.407 23.020 -5.878 1.00 46.16 87 GLN A CA 1
ATOM 679 C C . GLN A 1 87 ? -3.724 23.009 -7.256 1.00 46.16 87 GLN A C 1
ATOM 681 O O . GLN A 1 87 ? -3.166 24.023 -7.670 1.00 46.16 87 GLN A O 1
ATOM 686 N N . SER A 1 88 ? -3.801 21.899 -7.998 1.00 45.50 88 SER A N 1
ATOM 687 C CA . SER A 1 88 ? -3.237 21.804 -9.356 1.00 45.50 88 SER A CA 1
ATOM 688 C C . SER A 1 88 ? -4.005 22.637 -10.381 1.00 45.50 88 SER A C 1
ATOM 690 O O . SER A 1 88 ? -3.400 23.130 -11.328 1.00 45.50 88 SER A O 1
ATOM 692 N N . THR A 1 89 ? -5.313 22.837 -10.197 1.00 50.50 89 THR A N 1
ATOM 693 C CA . THR A 1 89 ? -6.107 23.722 -11.071 1.00 50.50 89 THR A CA 1
ATOM 694 C C . THR A 1 89 ? -5.890 25.203 -10.766 1.00 50.50 89 THR A C 1
ATOM 696 O O . THR A 1 89 ? -6.055 26.027 -11.660 1.00 50.50 89 THR A O 1
ATOM 699 N N . MET A 1 90 ? -5.470 25.555 -9.546 1.00 46.50 90 MET A N 1
ATOM 700 C CA . MET A 1 90 ? -5.086 26.929 -9.187 1.00 46.50 90 MET A CA 1
ATOM 701 C C . MET A 1 90 ? -3.599 27.245 -9.438 1.00 46.50 90 MET A C 1
ATOM 703 O O . MET A 1 90 ? -3.215 28.411 -9.403 1.00 46.50 90 MET A O 1
ATOM 707 N N . GLY A 1 91 ? -2.758 26.232 -9.686 1.00 43.53 91 GLY A N 1
ATOM 708 C CA . GLY A 1 91 ? -1.298 26.363 -9.795 1.00 43.53 91 GLY A CA 1
ATOM 709 C C . GLY A 1 91 ? -0.736 26.648 -11.194 1.00 43.53 91 GLY A C 1
ATOM 710 O O . GLY A 1 91 ? 0.454 26.935 -11.319 1.00 43.53 91 GLY A O 1
ATOM 711 N N . THR A 1 92 ? -1.540 26.614 -12.259 1.00 42.47 92 THR A N 1
ATOM 712 C CA . THR A 1 92 ? -1.097 27.013 -13.609 1.00 42.47 92 THR A CA 1
ATOM 713 C C . THR A 1 92 ? -1.167 28.528 -13.768 1.00 42.47 92 THR A C 1
ATOM 715 O O . THR A 1 92 ? -2.047 29.064 -14.435 1.00 42.47 92 THR A O 1
ATOM 718 N N . GLY A 1 93 ? -0.249 29.222 -13.099 1.00 43.84 93 GLY A N 1
ATOM 719 C CA . GLY A 1 93 ? -0.157 30.675 -13.150 1.00 43.84 93 GLY A CA 1
ATOM 720 C C . GLY A 1 93 ? 0.932 31.248 -12.253 1.00 43.84 93 GLY A C 1
ATOM 721 O O . GLY A 1 93 ? 0.674 32.212 -11.542 1.00 43.84 93 GLY A O 1
ATOM 722 N N . PHE A 1 94 ? 2.135 30.670 -12.240 1.00 33.56 94 PHE A N 1
ATOM 723 C CA . PHE A 1 94 ? 3.286 31.385 -11.690 1.00 33.56 94 PHE A CA 1
ATOM 724 C C . PHE A 1 94 ? 4.554 31.066 -12.481 1.00 33.56 94 PHE A C 1
ATOM 726 O O . PHE A 1 94 ? 5.194 30.030 -12.303 1.00 33.56 94 PHE A O 1
ATOM 733 N N . GLU A 1 95 ? 4.855 31.965 -13.418 1.00 39.03 95 GLU A N 1
ATOM 734 C CA . GLU A 1 95 ? 6.105 32.003 -14.163 1.00 39.03 95 GLU A CA 1
ATOM 735 C C . GLU A 1 95 ? 7.314 32.208 -13.244 1.00 39.03 95 GLU A C 1
ATOM 737 O O . GLU A 1 95 ? 7.253 32.798 -12.164 1.00 39.03 95 GLU A O 1
ATOM 742 N N . ALA A 1 96 ? 8.436 31.712 -13.749 1.00 40.00 96 ALA A N 1
ATOM 743 C CA . ALA A 1 96 ? 9.762 31.777 -13.181 1.00 40.00 96 ALA A CA 1
ATOM 744 C C . ALA A 1 96 ? 10.212 33.199 -12.804 1.00 40.00 96 ALA A C 1
ATOM 746 O O . ALA A 1 96 ? 10.166 34.121 -13.617 1.00 40.00 96 ALA A O 1
ATOM 747 N N . ARG A 1 97 ? 10.828 33.328 -11.622 1.00 32.56 97 ARG A N 1
ATOM 748 C CA . ARG A 1 97 ? 11.955 34.248 -11.429 1.00 32.56 97 ARG A CA 1
ATOM 749 C C . ARG A 1 97 ? 13.090 33.565 -10.677 1.00 32.56 97 ARG A C 1
ATOM 751 O O . ARG A 1 97 ? 12.976 33.167 -9.525 1.00 32.56 97 ARG A O 1
ATOM 758 N N . THR A 1 98 ? 14.174 33.444 -11.425 1.00 39.12 98 THR A N 1
ATOM 759 C CA . THR A 1 98 ? 15.556 33.141 -11.071 1.00 39.12 98 THR A CA 1
ATOM 760 C C . THR A 1 98 ? 16.131 34.055 -9.992 1.00 39.12 98 THR A C 1
ATOM 762 O O . THR A 1 98 ? 15.868 35.255 -9.997 1.00 39.12 98 THR A O 1
ATOM 765 N N . GLY A 1 99 ? 17.055 33.492 -9.208 1.00 43.16 99 GLY A N 1
ATOM 766 C CA . GLY A 1 99 ? 18.212 34.217 -8.680 1.00 43.16 99 GLY A CA 1
ATOM 767 C C . GLY A 1 99 ? 18.294 34.285 -7.161 1.00 43.16 99 GLY A C 1
ATOM 768 O O . GLY A 1 99 ? 17.850 35.264 -6.576 1.00 43.16 99 GLY A O 1
ATOM 769 N N . LEU A 1 100 ? 18.935 33.293 -6.537 1.00 37.25 100 LEU A N 1
ATOM 770 C CA . LEU A 1 100 ? 19.620 33.485 -5.257 1.00 37.25 100 LEU A CA 1
ATOM 771 C C . LEU A 1 100 ? 20.804 32.517 -5.147 1.00 37.25 100 LEU A C 1
ATOM 773 O O . LEU A 1 100 ? 20.641 31.300 -5.227 1.00 37.25 100 LEU A O 1
ATOM 777 N N . GLU A 1 101 ? 21.992 33.110 -5.028 1.00 40.03 101 GLU A N 1
ATOM 778 C CA . GLU A 1 101 ? 23.276 32.465 -4.756 1.00 40.03 101 GLU A CA 1
ATOM 779 C C . GLU A 1 101 ? 23.263 31.648 -3.451 1.00 40.03 101 GLU A C 1
ATOM 781 O O . GLU A 1 101 ? 22.567 32.012 -2.497 1.00 40.03 101 GLU A O 1
ATOM 786 N N . PRO A 1 102 ? 24.076 30.579 -3.366 1.00 46.91 102 PRO A N 1
ATOM 787 C CA . PRO A 1 102 ? 24.293 29.840 -2.128 1.00 46.91 102 PRO A CA 1
ATOM 788 C C . PRO A 1 102 ? 25.211 30.616 -1.158 1.00 46.91 102 PRO A C 1
ATOM 790 O O . PRO A 1 102 ? 26.266 31.097 -1.575 1.00 46.91 102 PRO A O 1
ATOM 793 N N . PRO A 1 103 ? 24.873 30.717 0.143 1.00 46.38 103 PRO A N 1
ATOM 794 C CA . PRO A 1 103 ? 25.763 31.308 1.134 1.00 46.38 103 PRO A CA 1
ATOM 795 C C . PRO A 1 103 ? 26.911 30.365 1.520 1.00 46.38 103 PRO A C 1
ATOM 797 O O . PRO A 1 103 ? 26.764 29.143 1.571 1.00 46.38 103 PRO A O 1
ATOM 800 N N . ALA A 1 104 ? 28.048 31.000 1.796 1.00 43.00 104 ALA A N 1
ATOM 801 C CA . ALA A 1 104 ? 29.359 30.427 2.052 1.00 43.00 104 ALA A CA 1
ATOM 802 C C . ALA A 1 104 ? 29.437 29.444 3.235 1.00 43.00 104 ALA A C 1
ATOM 804 O O . ALA A 1 104 ? 28.725 29.538 4.235 1.00 43.00 104 ALA A O 1
ATOM 805 N N . GLU A 1 105 ? 30.386 28.526 3.082 1.00 39.81 105 GLU A N 1
ATOM 806 C CA . GLU A 1 105 ? 30.801 27.471 3.997 1.00 39.81 105 GLU A CA 1
ATOM 807 C C . GLU A 1 105 ? 31.218 28.022 5.373 1.00 39.81 105 GLU A C 1
ATOM 809 O O . GLU A 1 105 ? 32.103 28.871 5.489 1.00 39.81 105 GLU A O 1
ATOM 814 N N . HIS A 1 106 ? 30.604 27.503 6.439 1.00 56.06 106 HIS A N 1
ATOM 815 C CA . HIS A 1 106 ? 31.082 27.692 7.808 1.00 56.06 106 HIS A CA 1
ATOM 816 C C . HIS A 1 106 ? 32.082 26.581 8.178 1.00 56.06 106 HIS A C 1
ATOM 818 O O . HIS A 1 106 ? 31.796 25.408 7.926 1.00 56.06 106 HIS A O 1
ATOM 824 N N . PRO A 1 107 ? 33.220 26.907 8.820 1.00 64.56 107 PRO A N 1
ATOM 825 C CA . PRO A 1 107 ? 34.179 25.908 9.278 1.00 64.56 107 PRO A CA 1
ATOM 826 C C . PRO A 1 107 ? 33.650 25.088 10.474 1.00 64.56 107 PRO A C 1
ATOM 828 O O . PRO A 1 107 ? 32.771 25.548 11.214 1.00 64.56 107 PRO A O 1
ATOM 831 N N . PRO A 1 108 ? 34.184 23.869 10.684 1.00 45.97 108 PRO A N 1
ATOM 832 C CA . PRO A 1 108 ? 33.719 22.937 11.707 1.00 45.97 108 PRO A CA 1
ATOM 833 C C . PRO A 1 108 ? 33.963 23.469 13.126 1.00 45.97 108 PRO A C 1
ATOM 835 O O . PRO A 1 108 ? 35.074 23.852 13.484 1.00 45.97 108 PRO A O 1
ATOM 838 N N . ARG A 1 109 ? 32.910 23.463 13.954 1.00 49.97 109 ARG A N 1
ATOM 839 C CA . ARG A 1 109 ? 33.006 23.697 15.401 1.00 49.97 109 ARG A CA 1
ATOM 840 C C . ARG A 1 109 ? 33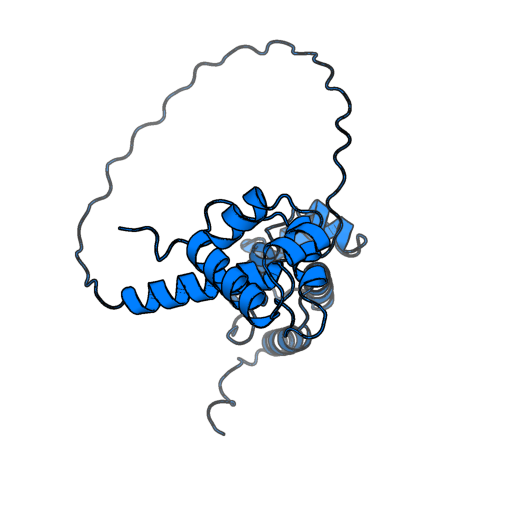.542 22.442 16.088 1.00 49.97 109 ARG A C 1
ATOM 842 O O . ARG A 1 109 ? 32.904 21.392 16.041 1.00 49.97 109 ARG A O 1
ATOM 849 N N . GLU A 1 110 ? 34.685 22.578 16.748 1.00 44.72 110 GLU A N 1
ATOM 850 C CA . GLU A 1 110 ? 35.221 21.600 17.693 1.00 44.72 110 GLU A CA 1
ATOM 851 C C . GLU A 1 110 ? 34.312 21.533 18.931 1.00 44.72 110 GLU A C 1
ATOM 853 O O . GLU A 1 110 ? 34.055 22.542 19.589 1.00 44.72 110 GLU A O 1
ATOM 858 N N . PHE A 1 111 ? 33.792 20.342 19.234 1.00 47.66 111 PHE A N 1
ATOM 859 C CA . PHE A 1 111 ? 33.029 20.082 20.453 1.00 47.66 111 PHE A CA 1
ATOM 860 C C . PHE A 1 111 ? 33.982 19.582 21.551 1.00 47.66 111 PHE A C 1
ATOM 862 O O . PHE A 1 111 ? 34.669 18.582 21.329 1.00 47.66 111 PHE A O 1
ATOM 869 N N . PRO A 1 112 ? 34.028 20.216 22.736 1.00 53.25 112 PRO A N 1
ATOM 870 C CA . PRO A 1 112 ? 34.787 19.689 23.862 1.00 53.25 112 PRO A CA 1
ATOM 871 C C . PRO A 1 112 ? 34.148 18.401 24.402 1.00 53.25 112 PRO A C 1
ATOM 873 O O . PRO A 1 112 ? 32.927 18.294 24.538 1.00 53.25 112 PRO A O 1
ATOM 876 N N . ALA A 1 113 ? 35.002 17.424 24.707 1.00 50.47 113 ALA A N 1
ATOM 877 C CA . ALA A 1 113 ? 34.642 16.138 25.288 1.00 50.47 113 ALA A CA 1
ATOM 878 C C . ALA A 1 113 ? 33.990 16.320 26.670 1.00 50.47 113 ALA A C 1
ATOM 880 O O . ALA A 1 113 ? 34.617 16.831 27.597 1.00 50.47 113 ALA A O 1
ATOM 881 N N . MET A 1 114 ? 32.737 15.881 26.803 1.00 55.69 114 MET A N 1
ATOM 882 C CA . MET A 1 114 ? 32.043 15.772 28.087 1.00 55.69 114 MET A CA 1
ATOM 883 C C . MET A 1 114 ? 32.218 14.357 28.664 1.00 55.69 114 MET A C 1
ATOM 885 O O . MET A 1 114 ? 32.175 13.385 27.904 1.00 55.69 114 MET A O 1
ATOM 889 N N . PRO A 1 115 ? 32.422 14.228 29.987 1.00 56.12 115 PRO A N 1
ATOM 890 C CA . PRO A 1 115 ? 32.669 12.956 30.655 1.00 56.12 115 PRO A CA 1
ATOM 891 C C . PRO A 1 115 ? 31.406 12.087 30.731 1.00 56.12 115 PRO A C 1
ATOM 893 O O . PRO A 1 115 ? 30.287 12.579 30.863 1.00 56.12 115 PRO A O 1
ATOM 896 N N . HIS A 1 116 ? 31.615 10.772 30.649 1.00 42.88 116 HIS A N 1
ATOM 897 C CA . HIS A 1 116 ? 30.593 9.749 30.833 1.00 42.88 116 HIS A CA 1
ATOM 898 C C . HIS A 1 116 ? 30.170 9.676 32.305 1.00 42.88 116 HIS A C 1
ATOM 900 O O . HIS A 1 116 ? 30.960 9.256 33.147 1.00 42.88 116 HIS A O 1
ATOM 906 N N . GLU A 1 117 ? 28.919 10.033 32.597 1.00 43.34 117 GLU A N 1
ATOM 907 C CA . GLU A 1 117 ? 28.271 9.700 33.865 1.00 43.34 117 GLU A CA 1
ATOM 908 C C . GLU A 1 117 ? 27.379 8.464 33.696 1.00 43.34 117 GLU A C 1
ATOM 910 O O . GLU A 1 117 ? 26.524 8.389 32.807 1.00 43.34 117 GLU A O 1
ATOM 915 N N . ASP A 1 118 ? 27.621 7.484 34.566 1.00 48.34 118 ASP A N 1
ATOM 916 C CA . ASP A 1 118 ? 26.830 6.276 34.767 1.00 48.34 118 ASP A CA 1
ATOM 917 C C . ASP A 1 118 ? 25.358 6.618 35.032 1.00 48.34 118 ASP A C 1
ATOM 919 O O . ASP A 1 118 ? 25.008 7.199 36.059 1.00 48.34 118 ASP A O 1
ATOM 923 N N . SER A 1 119 ? 24.467 6.197 34.131 1.00 47.66 119 SER A N 1
ATOM 924 C CA . SER A 1 119 ? 23.021 6.313 34.329 1.00 47.66 119 SER A CA 1
ATOM 925 C C . SER A 1 119 ? 22.371 4.933 34.316 1.00 47.66 119 SER A C 1
ATOM 927 O O . SER A 1 119 ? 21.938 4.401 33.292 1.00 47.66 119 SER A O 1
ATOM 929 N N . THR A 1 120 ? 22.314 4.333 35.503 1.00 55.91 120 THR A N 1
ATOM 930 C CA . THR A 1 120 ? 21.487 3.164 35.800 1.00 55.91 120 THR A CA 1
ATOM 931 C C . THR A 1 120 ? 20.056 3.625 36.090 1.00 55.91 120 THR A C 1
ATOM 933 O O . THR A 1 120 ? 19.689 3.901 37.227 1.00 55.91 120 THR A O 1
ATOM 936 N N . ALA A 1 121 ? 19.207 3.686 35.059 1.00 40.00 121 ALA A N 1
ATOM 937 C CA . ALA A 1 121 ? 17.775 3.939 35.230 1.00 40.00 121 ALA A CA 1
ATOM 938 C C . ALA A 1 121 ? 16.919 2.877 34.528 1.00 40.00 121 ALA A C 1
ATOM 940 O O . ALA A 1 121 ? 16.739 2.824 33.311 1.00 40.00 121 ALA A O 1
ATOM 941 N N . ARG A 1 122 ? 16.380 2.016 35.386 1.00 48.34 122 ARG A N 1
ATOM 942 C CA . ARG A 1 122 ? 15.377 0.976 35.173 1.00 48.34 122 ARG A CA 1
ATOM 943 C C . ARG A 1 122 ? 14.123 1.582 34.519 1.00 48.34 122 ARG A C 1
ATOM 945 O O . ARG A 1 122 ? 13.365 2.276 35.187 1.00 48.34 122 ARG A O 1
ATOM 952 N N . THR A 1 123 ? 13.892 1.306 33.233 1.00 38.94 123 THR A N 1
ATOM 953 C CA . THR A 1 123 ? 12.639 1.671 32.548 1.00 38.94 123 THR A CA 1
ATOM 954 C C . THR A 1 123 ? 11.663 0.502 32.587 1.00 38.94 123 THR A C 1
ATOM 956 O O . THR A 1 123 ? 11.941 -0.603 32.122 1.00 38.94 123 THR A O 1
ATOM 959 N N . THR A 1 124 ? 10.521 0.777 33.201 1.00 43.12 124 THR A N 1
ATOM 960 C CA . THR A 1 124 ? 9.331 -0.053 33.343 1.00 43.12 124 THR A CA 1
ATOM 961 C C . THR A 1 124 ? 8.719 -0.432 31.994 1.00 43.12 124 THR A C 1
ATOM 963 O O . THR A 1 124 ? 8.725 0.328 31.028 1.00 43.12 124 THR A O 1
ATOM 966 N N . ALA A 1 125 ? 8.175 -1.648 31.953 1.00 48.56 125 ALA A N 1
ATOM 967 C CA . ALA A 1 125 ? 7.545 -2.279 30.806 1.00 48.56 125 ALA A CA 1
ATOM 968 C C . ALA A 1 125 ? 6.355 -1.465 30.262 1.00 48.56 125 ALA A C 1
ATOM 970 O O . ALA A 1 125 ? 5.231 -1.554 30.753 1.00 48.56 125 ALA A O 1
ATOM 971 N N . GLY A 1 126 ? 6.599 -0.707 29.194 1.00 35.69 126 GLY A N 1
ATOM 972 C CA . GLY A 1 126 ? 5.557 -0.211 28.306 1.00 35.69 126 GLY A CA 1
ATOM 973 C C . GLY A 1 126 ? 5.105 -1.336 27.381 1.00 35.69 126 GLY A C 1
ATOM 974 O O . GLY A 1 126 ? 5.796 -1.673 26.422 1.00 35.69 126 GLY A O 1
ATOM 975 N N . SER A 1 127 ? 3.943 -1.918 27.674 1.00 46.97 127 SER A N 1
ATOM 976 C CA . SER A 1 127 ? 3.204 -2.831 26.797 1.00 46.97 127 SER A CA 1
ATOM 977 C C . SER A 1 127 ? 2.790 -2.103 25.508 1.00 46.97 127 SER A C 1
ATOM 979 O O . SER A 1 127 ? 1.645 -1.677 25.343 1.00 46.97 127 SER A O 1
ATOM 981 N N . GLY A 1 128 ? 3.738 -1.941 24.585 1.00 36.94 128 GLY A N 1
ATOM 982 C CA . GLY A 1 128 ? 3.509 -1.451 23.234 1.00 36.94 128 GLY A CA 1
ATOM 983 C C . GLY A 1 128 ? 2.729 -2.491 22.444 1.00 36.94 128 GLY A C 1
ATOM 984 O O . GLY A 1 128 ? 3.296 -3.449 21.922 1.00 36.94 128 GLY A O 1
ATOM 985 N N . ARG A 1 129 ? 1.409 -2.314 22.371 1.00 40.56 129 ARG A N 1
ATOM 986 C CA . ARG A 1 129 ? 0.538 -3.115 21.513 1.00 40.56 129 ARG A CA 1
ATOM 987 C C . ARG A 1 129 ? 1.016 -2.950 20.068 1.00 40.56 129 ARG A C 1
ATOM 989 O O . ARG A 1 129 ? 0.900 -1.873 19.489 1.00 40.56 129 ARG A O 1
ATOM 996 N N . VAL A 1 130 ? 1.595 -4.017 19.521 1.00 41.12 130 VAL A N 1
ATOM 997 C CA . VAL A 1 130 ? 2.097 -4.095 18.145 1.00 41.12 130 VAL A CA 1
ATOM 998 C C . VAL A 1 130 ? 0.956 -3.709 17.192 1.00 41.12 130 VAL A C 1
ATOM 1000 O O . VAL A 1 130 ? -0.096 -4.351 17.246 1.00 41.12 130 VAL A O 1
ATOM 1003 N N . PRO A 1 131 ? 1.103 -2.672 16.343 1.00 42.53 131 PRO A N 1
ATOM 1004 C CA . PRO A 1 131 ? 0.090 -2.332 15.352 1.00 42.53 131 PRO A CA 1
ATOM 1005 C C . PRO A 1 131 ? -0.137 -3.531 14.430 1.00 42.53 131 PRO A C 1
ATOM 1007 O O . PRO A 1 131 ? 0.788 -3.965 13.737 1.00 42.53 131 PRO A O 1
ATOM 1010 N N . SER A 1 132 ? -1.356 -4.074 14.474 1.00 45.44 132 SER A N 1
ATOM 1011 C CA . SER A 1 132 ? -1.794 -5.193 13.642 1.00 45.44 132 SER A CA 1
ATOM 1012 C C . SER A 1 132 ? -1.549 -4.900 12.160 1.00 45.44 132 SER A C 1
ATOM 1014 O O . SER A 1 132 ? -1.679 -3.769 11.693 1.00 45.44 132 SER A O 1
ATOM 1016 N N . ALA A 1 133 ? -1.124 -5.942 11.457 1.00 42.53 133 ALA A N 1
ATOM 1017 C CA . ALA A 1 133 ? -0.627 -5.931 10.095 1.00 42.53 133 ALA A CA 1
ATOM 1018 C C . ALA A 1 133 ? -1.706 -5.571 9.055 1.00 42.53 133 ALA A C 1
ATOM 1020 O O . ALA A 1 133 ? -2.874 -5.908 9.227 1.00 42.53 133 ALA A O 1
ATOM 1021 N N . ARG A 1 134 ? -1.248 -5.019 7.919 1.00 48.47 134 ARG A N 1
ATOM 1022 C CA . ARG A 1 134 ? -1.964 -4.823 6.636 1.00 48.47 134 ARG A CA 1
ATOM 1023 C C . ARG A 1 134 ? -2.781 -3.548 6.445 1.00 48.47 134 ARG A C 1
ATOM 1025 O O . ARG A 1 134 ? -3.903 -3.599 5.953 1.00 48.47 134 ARG A O 1
ATOM 1032 N N . THR A 1 135 ? -2.194 -2.392 6.706 1.00 53.53 135 THR A N 1
ATOM 1033 C CA . THR A 1 135 ? -2.689 -1.152 6.088 1.00 53.53 135 THR A CA 1
ATOM 1034 C C . THR A 1 135 ? -1.512 -0.344 5.574 1.00 53.53 135 THR A C 1
ATOM 1036 O O . THR A 1 135 ? -1.173 0.707 6.115 1.00 53.53 135 THR A O 1
ATOM 1039 N N . TRP A 1 136 ? -0.831 -0.891 4.568 1.00 58.25 136 TRP A N 1
ATOM 1040 C CA . TRP A 1 136 ? -0.012 -0.072 3.677 1.00 58.25 136 TRP A CA 1
ATOM 1041 C C . TRP A 1 136 ? -0.974 0.824 2.874 1.00 58.25 136 TRP A C 1
ATOM 1043 O O . TRP A 1 136 ? -2.129 0.455 2.684 1.00 58.25 136 TRP A O 1
ATOM 1053 N N . SER A 1 137 ? -0.534 2.038 2.556 1.00 53.56 137 SER A N 1
ATOM 1054 C CA . SER A 1 137 ? -1.327 3.200 2.114 1.00 53.56 137 SER A CA 1
ATOM 1055 C C . SER A 1 137 ? -2.496 2.919 1.137 1.00 53.56 137 SER A C 1
ATOM 1057 O O . SER A 1 137 ? -2.450 2.005 0.330 1.00 53.56 137 SER A O 1
ATOM 1059 N N . THR A 1 138 ? -3.553 3.743 1.149 1.00 54.66 138 THR A N 1
ATOM 1060 C CA . THR A 1 138 ? -4.707 3.639 0.219 1.00 54.66 138 THR A CA 1
ATOM 1061 C C . THR A 1 138 ? -4.435 4.135 -1.197 1.00 54.66 138 THR A C 1
ATOM 1063 O O . THR A 1 138 ? -5.257 3.970 -2.101 1.00 54.66 138 THR A O 1
ATOM 1066 N N . ILE A 1 139 ? -3.336 4.861 -1.381 1.00 65.00 139 ILE A N 1
ATOM 1067 C CA . ILE A 1 139 ? -2.884 5.281 -2.706 1.00 65.00 139 ILE A CA 1
ATOM 1068 C C . ILE A 1 139 ? -2.530 3.989 -3.455 1.00 65.00 139 ILE A C 1
ATOM 1070 O O . ILE A 1 139 ? -1.926 3.125 -2.834 1.00 65.00 139 ILE A O 1
ATOM 1074 N N . PRO A 1 140 ? -2.884 3.787 -4.733 1.00 79.69 140 PRO A N 1
ATOM 1075 C CA . PRO A 1 140 ? -2.389 2.615 -5.446 1.00 79.69 140 PRO A CA 1
ATOM 1076 C C . PRO A 1 140 ? -0.850 2.620 -5.407 1.00 79.69 140 PRO A C 1
ATOM 1078 O O . PRO A 1 140 ? -0.251 3.687 -5.580 1.00 79.69 140 PRO A O 1
ATOM 1081 N N . PRO A 1 141 ? -0.201 1.476 -5.141 1.00 85.19 141 PRO A N 1
ATOM 1082 C CA . PRO A 1 141 ? 1.251 1.417 -5.125 1.00 85.19 141 PRO A CA 1
ATOM 1083 C C . PRO A 1 141 ? 1.793 1.883 -6.484 1.00 85.19 141 PRO A C 1
ATOM 1085 O O . PRO A 1 141 ? 1.166 1.614 -7.515 1.00 85.19 141 PRO A O 1
ATOM 1088 N N . PRO A 1 142 ? 2.934 2.591 -6.512 1.00 89.75 142 PRO A N 1
ATOM 1089 C CA . PRO A 1 142 ? 3.552 2.987 -7.768 1.00 89.75 142 PRO A CA 1
ATOM 1090 C C . PRO A 1 142 ? 3.803 1.739 -8.625 1.00 89.75 142 PRO A C 1
ATOM 1092 O O . PRO A 1 142 ? 4.375 0.757 -8.158 1.00 89.75 142 PRO A O 1
ATOM 1095 N N . GLY A 1 143 ? 3.308 1.760 -9.863 1.00 88.50 143 GLY A N 1
ATOM 1096 C CA . GLY A 1 143 ? 3.404 0.631 -10.787 1.00 88.50 143 GLY A CA 1
ATOM 1097 C C . GLY A 1 143 ? 4.689 0.668 -11.625 1.00 88.50 143 GLY A C 1
ATOM 1098 O O . GLY A 1 143 ? 5.228 1.747 -11.880 1.00 88.50 143 GLY A O 1
ATOM 1099 N N . PRO A 1 144 ? 5.161 -0.480 -12.139 1.00 91.44 144 PRO A N 1
ATOM 1100 C CA . PRO A 1 144 ? 6.407 -0.565 -12.900 1.00 91.44 144 PRO A CA 1
ATOM 1101 C C . PRO A 1 144 ? 6.223 -0.267 -14.401 1.00 91.44 144 PRO A C 1
ATOM 1103 O O . PRO A 1 144 ? 7.147 -0.456 -15.182 1.00 91.44 144 PRO A O 1
ATOM 1106 N N . ALA A 1 145 ? 5.048 0.198 -14.842 1.00 83.88 145 ALA A N 1
ATOM 1107 C CA . ALA A 1 145 ? 4.651 0.198 -16.257 1.00 83.88 145 ALA A CA 1
ATOM 1108 C C . ALA A 1 145 ? 5.534 1.048 -17.197 1.00 83.88 145 ALA A C 1
ATOM 1110 O O . ALA A 1 145 ? 5.495 0.858 -18.409 1.00 83.88 145 ALA A O 1
ATOM 1111 N N . ARG A 1 146 ? 6.307 2.000 -16.659 1.00 87.62 146 ARG A N 1
ATOM 1112 C CA . ARG A 1 146 ? 7.212 2.876 -17.429 1.00 87.62 146 ARG A CA 1
ATOM 1113 C C . ARG A 1 146 ? 8.691 2.502 -17.295 1.00 87.62 146 ARG A C 1
ATOM 1115 O O . ARG A 1 146 ? 9.540 3.223 -17.803 1.00 87.62 146 ARG A O 1
ATOM 1122 N N . VAL A 1 147 ? 9.001 1.421 -16.584 1.00 92.94 147 VAL A N 1
ATOM 1123 C CA . VAL A 1 147 ? 10.375 0.999 -16.310 1.00 92.94 147 VAL A CA 1
ATOM 1124 C C . VAL A 1 147 ? 10.959 0.302 -17.535 1.00 92.94 147 VAL A C 1
ATOM 1126 O O . VAL A 1 147 ? 10.386 -0.658 -18.046 1.00 92.94 147 VAL A O 1
ATOM 1129 N N . THR A 1 148 ? 12.127 0.762 -17.978 1.00 93.06 148 THR A N 1
ATOM 1130 C CA . THR A 1 148 ? 12.832 0.216 -19.149 1.00 93.06 148 THR A CA 1
ATOM 1131 C C . THR A 1 148 ? 14.218 -0.326 -18.822 1.00 93.06 148 THR A C 1
ATOM 1133 O O . THR A 1 148 ? 14.775 -1.096 -19.605 1.00 93.06 148 THR A O 1
ATOM 1136 N N . THR A 1 149 ? 14.769 0.027 -17.658 1.00 94.56 149 THR A N 1
ATOM 1137 C CA . THR A 1 149 ? 16.107 -0.391 -17.222 1.00 94.56 149 THR A CA 1
ATOM 1138 C C . THR A 1 149 ? 16.096 -1.035 -15.831 1.00 94.56 149 THR A C 1
ATOM 1140 O O . THR A 1 149 ? 15.175 -0.846 -15.036 1.00 94.56 149 THR A O 1
ATOM 1143 N N . VAL A 1 150 ? 17.141 -1.807 -15.509 1.00 95.00 150 VAL A N 1
ATOM 1144 C CA . VAL A 1 150 ? 17.293 -2.448 -14.187 1.00 95.00 150 VAL A CA 1
ATOM 1145 C C . VAL A 1 150 ? 17.379 -1.422 -13.042 1.00 95.00 150 VAL A C 1
ATOM 1147 O O . VAL A 1 150 ? 16.674 -1.609 -12.046 1.00 95.00 150 VAL A O 1
ATOM 1150 N N . PRO A 1 151 ? 18.139 -0.312 -13.162 1.00 94.31 151 PRO A N 1
ATOM 1151 C CA . PRO A 1 151 ? 18.161 0.711 -12.117 1.00 94.31 151 PRO A CA 1
ATOM 1152 C C . PRO A 1 151 ? 16.791 1.366 -11.893 1.00 94.31 151 PRO A C 1
ATOM 1154 O O . PRO A 1 151 ? 16.400 1.596 -10.749 1.00 94.31 151 PRO A O 1
ATOM 1157 N N . GLU A 1 152 ? 16.023 1.613 -12.961 1.00 94.50 152 GLU A N 1
ATOM 1158 C CA . GLU A 1 152 ? 14.646 2.118 -12.858 1.00 94.50 152 GLU A CA 1
ATOM 1159 C C . GLU A 1 152 ? 13.718 1.125 -12.148 1.00 94.50 152 GLU A C 1
ATOM 1161 O O . GLU A 1 152 ? 12.870 1.540 -11.361 1.00 94.50 152 GLU A O 1
ATOM 1166 N N . PHE A 1 153 ? 13.900 -0.181 -12.365 1.00 95.81 153 PHE A N 1
ATOM 1167 C CA . PHE A 1 153 ? 13.122 -1.221 -11.688 1.00 95.81 153 PHE A CA 1
ATOM 1168 C C . PHE A 1 153 ? 13.373 -1.234 -10.182 1.00 95.81 153 PHE A C 1
ATOM 1170 O O . PHE A 1 153 ? 12.436 -1.288 -9.386 1.00 95.81 153 PHE A O 1
ATOM 1177 N N . ILE A 1 154 ? 14.640 -1.134 -9.776 1.00 95.94 154 ILE A N 1
ATOM 1178 C CA . ILE A 1 154 ? 15.014 -1.074 -8.358 1.00 95.94 154 ILE A CA 1
ATOM 1179 C C . ILE A 1 154 ? 14.523 0.229 -7.723 1.00 95.94 154 ILE A C 1
ATOM 1181 O O . ILE A 1 154 ? 14.035 0.212 -6.591 1.00 95.94 154 ILE A O 1
ATOM 1185 N N . LYS A 1 155 ? 14.568 1.346 -8.459 1.00 94.62 155 LYS A N 1
ATOM 1186 C CA . LYS A 1 155 ? 13.959 2.606 -8.021 1.00 94.62 155 LYS A CA 1
ATOM 1187 C C . LYS A 1 155 ? 12.449 2.457 -7.810 1.00 94.62 155 LYS A C 1
ATOM 1189 O O . LYS A 1 155 ? 11.967 2.819 -6.745 1.00 94.62 155 LYS A O 1
ATOM 1194 N N . ALA A 1 156 ? 11.728 1.847 -8.750 1.00 95.56 156 ALA A N 1
ATOM 1195 C CA . ALA A 1 156 ? 10.293 1.606 -8.611 1.00 95.56 156 ALA A CA 1
ATOM 1196 C C . ALA A 1 156 ? 9.972 0.727 -7.387 1.00 95.56 156 ALA A C 1
ATOM 1198 O O . ALA A 1 156 ? 9.040 1.024 -6.642 1.00 95.56 156 ALA A O 1
ATOM 1199 N N . LEU A 1 157 ? 10.766 -0.319 -7.114 1.00 96.06 157 LEU A N 1
ATOM 1200 C CA . LEU A 1 157 ? 10.619 -1.115 -5.886 1.00 96.06 157 LEU A CA 1
ATOM 1201 C C . LEU A 1 157 ? 10.843 -0.275 -4.622 1.00 96.06 157 LEU A C 1
ATOM 1203 O O . LEU A 1 157 ? 10.148 -0.458 -3.622 1.00 96.06 157 LEU A O 1
ATOM 1207 N N . ARG A 1 158 ? 11.808 0.650 -4.651 1.00 95.44 158 ARG A N 1
ATOM 1208 C CA . ARG A 1 158 ? 12.063 1.579 -3.543 1.00 95.44 158 ARG A CA 1
ATOM 1209 C C . ARG A 1 158 ? 10.895 2.546 -3.349 1.00 95.44 158 ARG A C 1
ATOM 1211 O O . ARG A 1 15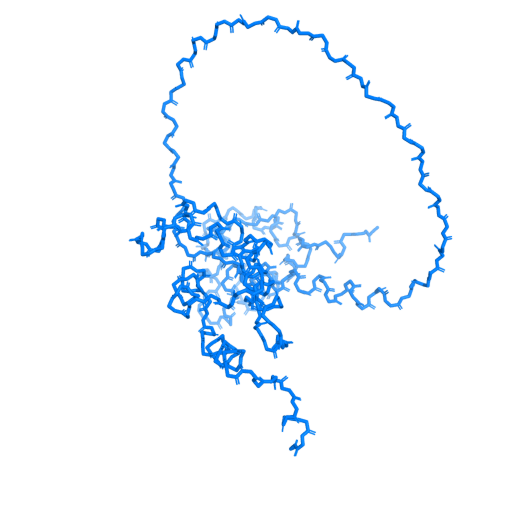8 ? 10.534 2.819 -2.207 1.00 95.44 158 ARG A O 1
ATOM 1218 N N . ASP A 1 159 ? 10.268 2.997 -4.430 1.00 94.50 159 ASP A N 1
ATOM 1219 C CA . ASP A 1 159 ? 9.070 3.836 -4.371 1.00 94.50 159 ASP A CA 1
ATOM 1220 C C . ASP A 1 159 ? 7.899 3.077 -3.723 1.00 94.50 159 ASP A C 1
ATOM 1222 O O . ASP A 1 159 ? 7.209 3.634 -2.869 1.00 94.50 159 ASP A O 1
ATOM 1226 N N . VAL A 1 160 ? 7.722 1.780 -4.024 1.00 95.31 160 VAL A N 1
ATOM 1227 C CA . VAL A 1 160 ? 6.750 0.917 -3.320 1.00 95.31 160 VAL A CA 1
ATOM 1228 C C . VAL A 1 160 ? 7.097 0.780 -1.836 1.00 95.31 160 VAL A C 1
ATOM 1230 O O . VAL A 1 160 ? 6.215 0.871 -0.985 1.00 95.31 160 VAL A O 1
ATOM 1233 N N . TYR A 1 161 ? 8.372 0.585 -1.497 1.00 94.44 161 TYR A N 1
ATOM 1234 C CA . TYR A 1 161 ? 8.816 0.501 -0.102 1.00 94.44 161 TYR A CA 1
ATOM 1235 C C . TYR A 1 161 ? 8.518 1.790 0.684 1.00 94.44 161 TYR A C 1
ATOM 1237 O O . TYR A 1 161 ? 8.041 1.734 1.821 1.00 94.44 161 TYR A O 1
ATOM 1245 N N . ILE A 1 162 ? 8.753 2.956 0.076 1.00 93.44 162 ILE A N 1
ATOM 1246 C CA . ILE A 1 162 ? 8.425 4.262 0.663 1.00 93.44 162 ILE A CA 1
ATOM 1247 C C . ILE A 1 162 ? 6.908 4.415 0.805 1.00 93.44 162 ILE A C 1
ATOM 1249 O O . ILE A 1 162 ? 6.430 4.799 1.871 1.00 93.44 162 ILE A O 1
ATOM 1253 N N . TRP A 1 163 ? 6.146 4.051 -0.228 1.00 92.88 163 TRP A N 1
ATOM 1254 C CA . TRP A 1 163 ? 4.682 4.042 -0.209 1.00 92.88 163 TRP A CA 1
ATOM 1255 C C . TRP A 1 163 ? 4.107 3.148 0.903 1.00 92.88 163 TRP A C 1
ATOM 1257 O O . TRP A 1 163 ? 3.127 3.511 1.556 1.00 92.88 163 TRP A O 1
ATOM 1267 N N . ALA A 1 164 ? 4.768 2.026 1.195 1.00 92.06 164 ALA A N 1
ATOM 1268 C CA . ALA A 1 164 ? 4.434 1.133 2.301 1.00 92.06 164 ALA A CA 1
ATOM 1269 C C . ALA A 1 164 ? 4.790 1.711 3.691 1.00 92.06 164 ALA A C 1
ATOM 1271 O O . ALA A 1 164 ? 4.622 1.032 4.706 1.00 92.06 164 ALA A O 1
ATOM 1272 N N . GLY A 1 165 ? 5.276 2.954 3.758 1.00 93.44 165 GLY A N 1
ATOM 1273 C CA . GLY A 1 165 ? 5.633 3.654 4.990 1.00 93.44 165 GLY A CA 1
ATOM 1274 C C . GLY A 1 165 ? 7.066 3.403 5.457 1.00 93.44 165 GLY A C 1
ATOM 1275 O O . GLY A 1 165 ? 7.338 3.549 6.647 1.00 93.44 165 GLY A O 1
ATOM 1276 N N . ALA A 1 166 ? 7.964 2.989 4.555 1.00 92.69 166 ALA A N 1
ATOM 1277 C CA . ALA A 1 166 ? 9.371 2.694 4.839 1.00 92.69 166 ALA A CA 1
ATOM 1278 C C . ALA A 1 166 ? 9.586 1.826 6.107 1.00 92.69 166 ALA A C 1
ATOM 1280 O O . ALA A 1 166 ? 10.337 2.209 7.013 1.00 92.69 166 ALA A O 1
ATOM 1281 N N . PRO A 1 167 ? 8.911 0.663 6.220 1.00 93.50 167 PRO A N 1
ATOM 1282 C CA . PRO A 1 167 ? 9.012 -0.188 7.400 1.00 93.50 167 PRO A CA 1
ATOM 1283 C C . PRO A 1 167 ? 10.442 -0.697 7.590 1.00 93.50 167 PRO A C 1
ATOM 1285 O O . PRO A 1 167 ? 11.090 -1.105 6.636 1.00 93.50 167 PRO A O 1
ATOM 1288 N N . SER A 1 168 ? 10.926 -0.775 8.833 1.00 95.00 168 SER A N 1
ATOM 1289 C CA . SER A 1 168 ? 12.281 -1.284 9.083 1.00 95.00 168 SER A CA 1
ATOM 1290 C C . SER A 1 168 ? 12.498 -2.670 8.456 1.00 95.00 168 SER A C 1
ATOM 1292 O O . SER A 1 168 ? 11.623 -3.534 8.517 1.00 95.00 168 SER A O 1
ATOM 1294 N N . TYR A 1 169 ? 13.686 -2.934 7.904 1.00 95.25 169 TYR A N 1
ATOM 1295 C CA . TYR A 1 169 ? 13.978 -4.220 7.247 1.00 95.25 169 TYR A CA 1
ATOM 1296 C C . TYR A 1 169 ? 13.759 -5.432 8.163 1.00 95.25 169 TYR A C 1
ATOM 1298 O O . TYR A 1 169 ? 13.369 -6.502 7.704 1.00 95.25 169 TYR A O 1
ATOM 1306 N N . ARG A 1 170 ? 13.952 -5.260 9.478 1.00 93.25 170 ARG A N 1
ATOM 1307 C CA . ARG A 1 170 ? 13.636 -6.287 10.481 1.00 93.25 170 ARG A CA 1
ATOM 1308 C C . ARG A 1 170 ? 12.135 -6.594 10.526 1.00 93.25 170 ARG A C 1
ATOM 1310 O O . ARG A 1 170 ? 11.762 -7.755 10.642 1.00 93.25 170 ARG A O 1
ATOM 1317 N N . ARG A 1 171 ? 11.282 -5.570 10.421 1.00 92.25 171 ARG A N 1
ATOM 1318 C CA . ARG A 1 171 ? 9.824 -5.726 10.360 1.00 92.25 171 ARG A CA 1
ATOM 1319 C C . ARG A 1 171 ? 9.391 -6.395 9.060 1.00 92.25 171 ARG A C 1
ATOM 1321 O O . ARG A 1 171 ? 8.517 -7.251 9.110 1.00 92.25 171 ARG A O 1
ATOM 1328 N N . VAL A 1 172 ? 10.001 -6.037 7.929 1.00 93.56 172 VAL A N 1
ATOM 1329 C CA . VAL A 1 172 ? 9.701 -6.667 6.632 1.00 93.56 172 VAL A CA 1
ATOM 1330 C C . VAL A 1 172 ? 10.023 -8.161 6.676 1.00 93.56 172 VAL A C 1
ATOM 1332 O O . VAL A 1 172 ? 9.139 -8.960 6.399 1.00 93.56 172 VAL A O 1
ATOM 1335 N N . ALA A 1 173 ? 11.222 -8.535 7.139 1.00 93.12 173 ALA A N 1
ATOM 1336 C CA . ALA A 1 173 ? 11.617 -9.937 7.303 1.00 93.12 173 ALA A CA 1
ATOM 1337 C C . ALA A 1 173 ? 10.671 -10.715 8.238 1.00 93.12 173 ALA A C 1
ATOM 1339 O O . ALA A 1 173 ? 10.251 -11.822 7.922 1.00 93.12 173 ALA A O 1
ATOM 1340 N N . ALA A 1 174 ? 10.270 -10.119 9.367 1.00 91.81 174 ALA A N 1
ATOM 1341 C CA . ALA A 1 174 ? 9.318 -10.759 10.275 1.00 91.81 174 ALA A CA 1
ATOM 1342 C C . ALA A 1 174 ? 7.922 -10.928 9.644 1.00 91.81 174 ALA A C 1
ATOM 1344 O O . ALA A 1 174 ? 7.262 -11.941 9.860 1.00 91.81 174 ALA A O 1
ATOM 1345 N N . THR A 1 175 ? 7.471 -9.944 8.859 1.00 87.75 175 THR A N 1
ATOM 1346 C CA . THR A 1 175 ? 6.142 -9.958 8.222 1.00 87.75 175 THR A CA 1
ATOM 1347 C C . THR A 1 175 ? 6.083 -10.943 7.056 1.00 87.75 175 THR A C 1
ATOM 1349 O O . THR A 1 175 ? 5.046 -11.565 6.848 1.00 87.75 175 THR A O 1
ATOM 1352 N N . SER A 1 176 ? 7.199 -11.151 6.352 1.00 87.12 176 SER A N 1
ATOM 1353 C CA . SER A 1 176 ? 7.330 -12.171 5.307 1.00 87.12 176 SER A CA 1
ATOM 1354 C C . SER A 1 176 ? 7.532 -13.588 5.860 1.00 87.12 176 SER A C 1
ATOM 1356 O O . SER A 1 176 ? 7.915 -14.486 5.120 1.00 87.12 176 SER A O 1
ATOM 1358 N N . GLY A 1 177 ? 7.332 -13.817 7.166 1.00 87.31 177 GLY A N 1
ATOM 1359 C CA . GLY A 1 177 ? 7.539 -15.129 7.786 1.00 87.31 177 GLY A CA 1
ATOM 1360 C C . GLY A 1 177 ? 9.004 -15.577 7.807 1.00 87.31 177 GLY A C 1
ATOM 1361 O O . GLY A 1 177 ? 9.274 -16.771 7.867 1.00 87.31 177 GLY A O 1
ATOM 1362 N N . ASN A 1 178 ? 9.951 -14.633 7.750 1.00 87.12 178 ASN A N 1
ATOM 1363 C CA . ASN A 1 178 ? 11.391 -14.864 7.601 1.00 87.12 178 ASN A CA 1
ATOM 1364 C C . ASN A 1 178 ? 11.792 -15.608 6.314 1.00 87.12 178 ASN A C 1
ATOM 1366 O O . ASN A 1 178 ? 12.903 -16.130 6.244 1.00 87.12 178 ASN A O 1
ATOM 1370 N N . LEU A 1 179 ? 10.941 -15.608 5.279 1.00 86.94 179 LEU A N 1
ATOM 1371 C CA . LEU A 1 179 ? 11.301 -16.121 3.949 1.00 86.94 179 LEU A CA 1
ATOM 1372 C C . LEU A 1 179 ? 12.470 -15.339 3.333 1.00 86.94 179 LEU A C 1
ATOM 1374 O O . LEU A 1 179 ? 13.275 -15.884 2.581 1.00 86.94 179 LEU A O 1
ATOM 1378 N N . VAL A 1 180 ? 12.596 -14.061 3.706 1.00 90.94 180 VAL A N 1
ATOM 1379 C CA . VAL A 1 180 ? 13.650 -13.167 3.232 1.00 90.94 180 VAL A CA 1
ATOM 1380 C C . VAL A 1 180 ? 14.470 -12.651 4.409 1.00 90.94 180 VAL A C 1
ATOM 1382 O O . VAL A 1 180 ? 13.947 -12.002 5.319 1.00 90.94 180 VAL A O 1
ATOM 1385 N N . ALA A 1 181 ? 15.782 -12.887 4.374 1.00 94.00 181 ALA A N 1
ATOM 1386 C CA . ALA A 1 181 ? 16.697 -12.374 5.384 1.00 94.00 181 ALA A CA 1
ATOM 1387 C C . ALA A 1 181 ? 16.809 -10.840 5.322 1.00 94.00 181 ALA A C 1
ATOM 1389 O O . ALA A 1 181 ? 16.836 -10.232 4.251 1.00 94.00 181 ALA A O 1
ATOM 1390 N N . ARG A 1 182 ? 16.963 -10.198 6.489 1.00 95.62 182 ARG A N 1
ATOM 1391 C CA . ARG A 1 182 ? 17.153 -8.739 6.602 1.00 95.62 182 ARG A CA 1
ATOM 1392 C C . ARG A 1 182 ? 18.294 -8.223 5.715 1.00 95.62 182 ARG A C 1
ATOM 1394 O O . ARG A 1 182 ? 18.144 -7.168 5.105 1.00 95.62 182 ARG A O 1
ATOM 1401 N N . SER A 1 183 ? 19.427 -8.929 5.684 1.00 95.19 183 SER A N 1
ATOM 1402 C CA . SER A 1 183 ? 20.587 -8.559 4.862 1.00 95.19 183 SER A CA 1
ATOM 1403 C C . SER A 1 183 ? 20.227 -8.534 3.381 1.00 95.19 183 SER A C 1
ATOM 1405 O O . SER A 1 183 ? 20.520 -7.554 2.715 1.00 95.19 183 SER A O 1
ATOM 1407 N N . THR A 1 184 ? 19.477 -9.526 2.899 1.00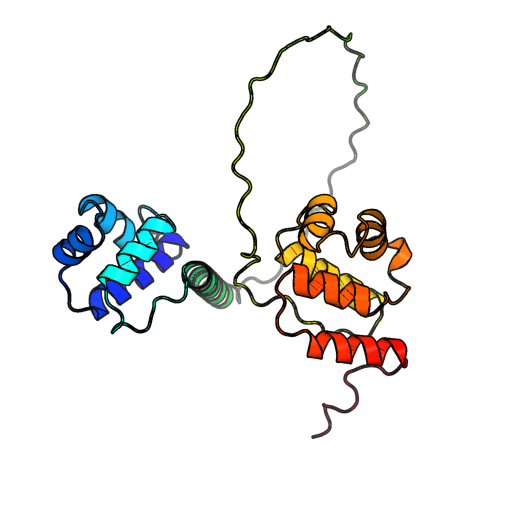 95.00 184 THR A N 1
ATOM 1408 C CA . THR A 1 184 ? 19.005 -9.596 1.510 1.00 95.00 184 THR A CA 1
ATOM 1409 C C . THR A 1 184 ? 18.111 -8.414 1.133 1.00 95.00 184 THR A C 1
ATOM 1411 O O . THR A 1 184 ? 18.262 -7.857 0.050 1.00 95.00 184 THR A O 1
ATOM 1414 N N . ILE A 1 185 ? 17.211 -7.991 2.029 1.00 94.69 185 ILE A N 1
ATOM 1415 C CA . ILE A 1 185 ? 16.366 -6.801 1.812 1.00 94.69 185 ILE A CA 1
ATOM 1416 C C . ILE A 1 185 ? 17.234 -5.538 1.753 1.00 94.69 185 ILE A C 1
ATOM 1418 O O . ILE A 1 185 ? 17.037 -4.685 0.891 1.00 94.69 185 ILE A O 1
ATOM 1422 N N . SER A 1 186 ? 18.214 -5.425 2.652 1.00 94.81 186 SER A N 1
ATOM 1423 C CA . SER A 1 186 ? 19.154 -4.301 2.662 1.00 94.81 186 SER A CA 1
ATOM 1424 C C . SER A 1 186 ? 19.986 -4.246 1.380 1.00 94.81 186 SER A C 1
ATOM 1426 O O . SER A 1 186 ? 20.138 -3.173 0.804 1.00 94.81 186 SER A O 1
ATOM 1428 N N . ASP A 1 187 ? 20.492 -5.392 0.922 1.00 95.25 187 ASP A N 1
ATOM 1429 C CA . ASP A 1 187 ? 21.296 -5.509 -0.294 1.00 95.25 187 ASP A CA 1
ATOM 1430 C C . ASP A 1 187 ? 20.486 -5.165 -1.544 1.00 95.25 187 ASP A C 1
ATOM 1432 O O . ASP A 1 187 ? 21.019 -4.527 -2.450 1.00 95.25 187 ASP A O 1
ATOM 1436 N N . LEU A 1 188 ? 19.203 -5.541 -1.584 1.00 94.00 188 LEU A N 1
ATOM 1437 C CA . LEU A 1 188 ? 18.293 -5.238 -2.689 1.00 94.00 188 LEU A CA 1
ATOM 1438 C C . LEU A 1 188 ? 18.136 -3.729 -2.923 1.00 94.00 188 LEU A C 1
ATOM 1440 O O . LEU A 1 188 ? 18.149 -3.282 -4.067 1.00 94.00 188 LEU A O 1
ATOM 1444 N N . PHE A 1 189 ? 17.979 -2.948 -1.851 1.00 93.62 189 PHE A N 1
ATOM 1445 C CA . PHE A 1 189 ? 17.760 -1.499 -1.938 1.00 93.62 189 PHE A CA 1
ATOM 1446 C C . PHE A 1 189 ? 19.054 -0.677 -1.926 1.00 93.62 189 PHE A C 1
ATOM 1448 O O . PHE A 1 189 ? 19.005 0.555 -1.978 1.00 93.62 189 PHE A O 1
ATOM 1455 N N . HIS A 1 190 ? 20.216 -1.329 -1.860 1.00 92.19 190 HIS A N 1
ATOM 1456 C CA . HIS A 1 190 ? 21.495 -0.638 -1.844 1.00 92.19 190 HIS A CA 1
ATOM 1457 C C . HIS A 1 190 ? 21.891 -0.176 -3.254 1.00 92.19 190 HIS A C 1
ATOM 1459 O O . HIS A 1 190 ? 21.926 -0.963 -4.196 1.00 92.19 190 HIS A O 1
ATOM 1465 N N . GLU A 1 191 ? 22.290 1.091 -3.390 1.00 85.94 191 GLU A N 1
ATOM 1466 C CA . GLU A 1 191 ? 22.667 1.703 -4.679 1.00 85.94 191 GLU A CA 1
ATOM 1467 C C . GLU A 1 191 ? 23.743 0.928 -5.454 1.00 85.94 191 GLU A C 1
ATOM 1469 O O . GLU A 1 191 ? 23.668 0.829 -6.676 1.00 85.94 191 GLU A O 1
ATOM 1474 N N . LYS A 1 192 ? 24.702 0.300 -4.761 1.00 87.50 192 LYS A N 1
ATOM 1475 C CA . LYS A 1 192 ? 25.766 -0.503 -5.389 1.00 87.50 192 LYS A CA 1
ATOM 1476 C C . LYS A 1 192 ? 25.236 -1.727 -6.147 1.00 87.50 192 LYS A C 1
ATOM 1478 O O . LYS A 1 192 ? 25.871 -2.171 -7.097 1.00 87.50 192 LYS A O 1
ATOM 1483 N N . ASN A 1 193 ? 24.072 -2.244 -5.757 1.00 86.88 193 ASN A N 1
ATOM 1484 C CA . ASN A 1 193 ? 23.440 -3.405 -6.382 1.00 86.88 193 ASN A CA 1
ATOM 1485 C C . ASN A 1 193 ? 22.377 -3.017 -7.424 1.00 86.88 193 ASN A C 1
ATOM 1487 O O . ASN A 1 193 ? 21.762 -3.902 -8.016 1.00 86.88 193 ASN A O 1
ATOM 1491 N N . SER A 1 194 ? 22.202 -1.718 -7.707 1.00 84.81 194 SER A N 1
ATOM 1492 C CA . SER A 1 194 ? 21.192 -1.201 -8.648 1.00 84.81 194 SER A CA 1
ATOM 1493 C C . SER A 1 194 ? 21.351 -1.686 -10.099 1.00 84.81 194 SER A C 1
ATOM 1495 O O . SER A 1 194 ? 20.410 -1.612 -10.885 1.00 84.81 194 SER A O 1
ATOM 1497 N N . ASN A 1 195 ? 22.516 -2.234 -10.454 1.00 89.56 195 ASN A N 1
ATOM 1498 C CA . ASN A 1 195 ? 22.792 -2.763 -11.792 1.00 89.56 195 ASN A CA 1
ATOM 1499 C C . ASN A 1 195 ? 22.440 -4.248 -11.957 1.00 89.56 195 ASN A C 1
ATOM 1501 O O . ASN A 1 195 ? 22.467 -4.760 -13.076 1.00 89.56 195 ASN A O 1
ATOM 1505 N N . LYS A 1 196 ? 22.133 -4.965 -10.870 1.00 92.06 196 LYS A N 1
ATOM 1506 C CA . LYS A 1 196 ? 21.836 -6.399 -10.920 1.00 92.06 196 LYS A CA 1
ATOM 1507 C C . LYS A 1 196 ? 20.348 -6.631 -10.723 1.00 92.06 196 LYS A C 1
ATOM 1509 O O . LYS A 1 196 ? 19.784 -6.256 -9.701 1.00 92.06 196 LYS A O 1
ATOM 1514 N N . LEU A 1 197 ? 19.724 -7.316 -11.678 1.00 95.12 197 LEU A N 1
ATOM 1515 C CA . LEU A 1 197 ? 18.313 -7.664 -11.568 1.00 95.12 197 LEU A CA 1
ATOM 1516 C C . LEU A 1 197 ? 18.117 -8.668 -10.411 1.00 95.12 197 LEU A C 1
ATOM 1518 O O . LEU A 1 197 ? 18.778 -9.715 -10.396 1.00 95.12 197 LEU A O 1
ATOM 1522 N N . PRO A 1 198 ? 17.239 -8.378 -9.435 1.00 95.38 198 PRO A N 1
ATOM 1523 C CA . PRO A 1 198 ? 16.977 -9.289 -8.329 1.00 95.38 198 PRO A CA 1
ATOM 1524 C C . PRO A 1 198 ? 16.261 -10.557 -8.802 1.00 95.38 198 PRO A C 1
ATOM 1526 O O . PRO A 1 198 ? 15.647 -10.584 -9.869 1.00 95.38 198 PRO A O 1
ATOM 1529 N N . ARG A 1 199 ? 16.317 -11.625 -7.999 1.00 94.56 199 ARG A N 1
ATOM 1530 C CA . ARG A 1 199 ? 15.520 -12.838 -8.253 1.00 94.56 199 ARG A CA 1
ATOM 1531 C C . ARG A 1 199 ? 14.031 -12.502 -8.161 1.00 94.56 199 ARG A C 1
ATOM 1533 O O . ARG A 1 199 ? 13.640 -11.753 -7.272 1.00 94.56 199 ARG A O 1
ATOM 1540 N N . PHE A 1 200 ? 13.213 -13.074 -9.044 1.00 94.62 200 PHE A N 1
ATOM 1541 C CA . PHE A 1 200 ? 11.782 -12.767 -9.068 1.00 94.62 200 PHE A CA 1
ATOM 1542 C C . PHE A 1 200 ? 11.057 -13.213 -7.792 1.00 94.62 200 PHE A C 1
ATOM 1544 O O . PHE A 1 200 ? 10.268 -12.440 -7.262 1.00 94.62 200 PHE A O 1
ATOM 1551 N N . ASP A 1 201 ? 11.399 -14.385 -7.245 1.00 92.44 201 ASP A N 1
ATOM 1552 C CA . ASP A 1 201 ? 10.826 -14.900 -5.987 1.00 92.44 201 ASP A CA 1
ATOM 1553 C C . ASP A 1 201 ? 10.933 -13.862 -4.853 1.00 92.44 201 ASP A C 1
ATOM 1555 O O . ASP A 1 201 ? 9.953 -13.537 -4.192 1.00 92.44 201 ASP A O 1
ATOM 1559 N N . LEU A 1 202 ? 12.111 -13.237 -4.721 1.00 94.50 202 LEU A N 1
ATOM 1560 C CA . LEU A 1 202 ? 12.377 -12.182 -3.740 1.00 94.50 202 LEU A CA 1
ATOM 1561 C C . LEU A 1 202 ? 11.495 -10.943 -3.963 1.00 94.50 202 LEU A C 1
ATOM 1563 O O . LEU A 1 202 ? 11.021 -10.335 -3.006 1.00 94.50 202 LEU A O 1
ATOM 1567 N N . VAL A 1 203 ? 11.298 -10.546 -5.222 1.00 95.81 203 VAL A N 1
ATOM 1568 C CA . VAL A 1 203 ? 10.442 -9.405 -5.575 1.00 95.81 203 VAL A CA 1
ATOM 1569 C C . VAL A 1 203 ? 8.989 -9.706 -5.211 1.00 95.81 203 VAL A C 1
ATOM 1571 O O . VAL A 1 203 ? 8.331 -8.871 -4.594 1.00 95.81 203 VAL A O 1
ATOM 1574 N N . MET A 1 204 ? 8.507 -10.904 -5.538 1.00 94.81 204 MET A N 1
ATOM 1575 C CA . MET A 1 204 ? 7.151 -11.348 -5.225 1.00 94.81 204 MET A CA 1
ATOM 1576 C C . MET A 1 204 ? 6.902 -11.382 -3.711 1.00 94.81 204 MET A C 1
ATOM 1578 O O . MET A 1 204 ? 5.898 -10.837 -3.248 1.00 94.81 204 MET A O 1
ATOM 1582 N N . ASP A 1 205 ? 7.831 -11.934 -2.930 1.00 92.88 205 ASP A N 1
ATOM 1583 C CA . ASP A 1 205 ? 7.732 -11.977 -1.466 1.00 92.88 205 ASP A CA 1
ATOM 1584 C C . ASP A 1 205 ? 7.647 -10.570 -0.858 1.00 92.88 205 ASP A C 1
ATOM 1586 O O . ASP A 1 205 ? 6.872 -10.319 0.065 1.00 92.88 205 ASP A O 1
ATOM 1590 N N . ILE A 1 206 ? 8.404 -9.612 -1.397 1.00 94.44 206 ILE A N 1
ATOM 1591 C CA . ILE A 1 206 ? 8.387 -8.223 -0.926 1.00 94.44 206 ILE A CA 1
ATOM 1592 C C . ILE A 1 206 ? 7.080 -7.519 -1.310 1.00 94.44 206 ILE A C 1
ATOM 1594 O O . ILE A 1 206 ? 6.455 -6.883 -0.462 1.00 94.44 206 ILE A O 1
ATOM 1598 N N . LEU A 1 207 ? 6.636 -7.646 -2.563 1.00 94.62 207 LEU A N 1
ATOM 1599 C CA . LEU A 1 207 ? 5.406 -7.013 -3.051 1.00 94.62 207 LEU A CA 1
ATOM 1600 C C . LEU A 1 207 ? 4.164 -7.539 -2.321 1.00 94.62 207 LEU A C 1
ATOM 1602 O O . LEU A 1 207 ? 3.313 -6.752 -1.904 1.00 94.62 207 LEU A O 1
ATOM 1606 N N . THR A 1 208 ? 4.090 -8.852 -2.102 1.00 91.81 208 THR A N 1
ATOM 1607 C CA . THR A 1 208 ? 3.014 -9.482 -1.321 1.00 91.81 208 THR A CA 1
ATOM 1608 C C . THR A 1 208 ? 3.058 -9.045 0.143 1.00 91.81 208 THR A C 1
ATOM 1610 O O . THR A 1 208 ? 2.015 -8.724 0.717 1.00 91.81 208 THR A O 1
ATOM 1613 N N . THR A 1 209 ? 4.258 -8.922 0.723 1.00 92.50 209 THR A N 1
ATOM 1614 C CA . THR A 1 209 ? 4.459 -8.368 2.071 1.00 92.50 209 THR A CA 1
ATOM 1615 C C . THR A 1 209 ? 4.031 -6.906 2.173 1.00 92.50 209 THR A C 1
ATOM 1617 O O . THR A 1 209 ? 3.690 -6.476 3.264 1.00 92.50 209 THR A O 1
ATOM 1620 N N . PHE A 1 210 ? 4.012 -6.137 1.083 1.00 93.00 210 PHE A N 1
ATOM 1621 C CA . PHE A 1 210 ? 3.489 -4.764 1.057 1.00 93.00 210 PHE A CA 1
ATOM 1622 C C . PHE A 1 210 ? 2.037 -4.667 0.576 1.00 93.00 210 PHE A C 1
ATOM 1624 O O . PHE A 1 210 ? 1.495 -3.567 0.489 1.00 93.00 210 PHE A O 1
ATOM 1631 N N . GLY A 1 211 ? 1.380 -5.795 0.294 1.00 91.44 211 GLY A N 1
ATOM 1632 C CA . GLY A 1 211 ? -0.016 -5.825 -0.142 1.00 91.44 211 GLY A CA 1
ATOM 1633 C C . GLY A 1 211 ? -0.244 -5.265 -1.546 1.00 91.44 211 GLY A C 1
ATOM 1634 O O . GLY A 1 211 ? -1.341 -4.795 -1.842 1.00 91.44 211 GLY A O 1
ATOM 1635 N N . VAL A 1 212 ? 0.769 -5.299 -2.414 1.00 93.62 212 VAL A N 1
ATOM 1636 C CA . VAL A 1 212 ? 0.626 -4.905 -3.820 1.00 93.62 212 VAL A CA 1
ATOM 1637 C C . VAL A 1 212 ? -0.168 -5.980 -4.564 1.00 93.62 212 VAL A C 1
ATOM 1639 O O . VAL A 1 212 ? 0.259 -7.129 -4.636 1.00 93.62 212 VAL A O 1
ATOM 1642 N N . ALA A 1 213 ? -1.324 -5.606 -5.117 1.00 88.50 213 ALA A N 1
ATOM 1643 C CA . ALA A 1 213 ? -2.211 -6.536 -5.822 1.00 88.50 213 ALA A CA 1
ATOM 1644 C C . ALA A 1 213 ? -1.748 -6.852 -7.257 1.00 88.50 213 ALA A C 1
ATOM 1646 O O . ALA A 1 213 ? -1.928 -7.968 -7.735 1.00 88.50 213 ALA A O 1
ATOM 1647 N N . ASP A 1 214 ? -1.133 -5.884 -7.939 1.00 91.06 214 ASP A N 1
ATOM 1648 C CA . ASP A 1 214 ? -0.778 -5.961 -9.363 1.00 91.06 214 ASP A CA 1
ATOM 1649 C C . ASP A 1 214 ? 0.556 -6.692 -9.619 1.00 91.06 214 ASP A C 1
ATOM 1651 O O . ASP A 1 214 ? 1.471 -6.168 -10.247 1.00 91.06 214 ASP A O 1
ATOM 1655 N N . VAL A 1 215 ? 0.718 -7.904 -9.084 1.00 91.88 215 VAL A N 1
ATOM 1656 C CA . VAL A 1 215 ? 1.980 -8.670 -9.171 1.00 91.88 215 VAL A CA 1
ATOM 1657 C C . VAL A 1 215 ? 2.309 -9.090 -10.613 1.00 91.88 215 VAL A C 1
ATOM 1659 O O . VAL A 1 215 ? 3.480 -9.199 -10.980 1.00 91.88 215 VAL A O 1
ATOM 1662 N N . GLU A 1 216 ? 1.292 -9.289 -11.452 1.00 88.81 216 GLU A N 1
ATOM 1663 C CA . GLU A 1 216 ? 1.457 -9.706 -12.847 1.00 88.81 216 GLU A CA 1
ATOM 1664 C C . GLU A 1 216 ? 2.194 -8.648 -13.680 1.00 88.81 216 GLU A C 1
ATOM 1666 O O . GLU A 1 216 ? 3.143 -8.976 -14.398 1.00 88.81 216 GLU A O 1
ATOM 1671 N N . THR A 1 217 ? 1.859 -7.365 -13.506 1.00 92.88 217 THR A N 1
ATOM 1672 C CA . THR A 1 217 ? 2.560 -6.271 -14.193 1.00 92.88 217 THR A CA 1
ATOM 1673 C C . THR A 1 217 ? 4.034 -6.198 -13.778 1.00 92.88 217 THR A C 1
ATOM 1675 O O . THR A 1 217 ? 4.907 -5.994 -14.625 1.00 92.88 217 THR A O 1
ATOM 1678 N N . TRP A 1 218 ? 4.351 -6.456 -12.503 1.00 95.38 218 TRP A N 1
ATOM 1679 C CA . TRP A 1 218 ? 5.739 -6.571 -12.031 1.00 95.38 218 TRP A CA 1
ATOM 1680 C C . TRP A 1 218 ? 6.482 -7.754 -12.656 1.00 95.38 218 TRP A C 1
ATOM 1682 O O . TRP A 1 218 ? 7.641 -7.603 -13.050 1.00 95.38 218 TRP A O 1
ATOM 1692 N N . HIS A 1 219 ? 5.827 -8.908 -12.793 1.00 94.50 219 HIS A N 1
ATOM 1693 C CA . HIS A 1 219 ? 6.404 -10.084 -13.446 1.00 94.50 219 HIS A CA 1
ATOM 1694 C C . HIS A 1 219 ? 6.728 -9.839 -14.922 1.00 94.50 219 HIS A C 1
ATOM 1696 O O . HIS A 1 219 ? 7.810 -10.216 -15.388 1.00 94.50 219 HIS A O 1
ATOM 1702 N N . MET A 1 220 ? 5.821 -9.187 -15.656 1.00 93.56 220 MET A N 1
ATOM 1703 C CA . MET A 1 220 ? 6.032 -8.863 -17.067 1.00 93.56 220 MET A CA 1
ATOM 1704 C C . MET A 1 220 ? 7.263 -7.973 -17.262 1.00 93.56 220 MET A C 1
ATOM 1706 O O . MET A 1 220 ? 8.143 -8.316 -18.054 1.00 93.56 220 MET A O 1
ATOM 1710 N N . VAL A 1 221 ? 7.356 -6.871 -16.509 1.00 95.25 221 VAL A N 1
ATOM 1711 C CA . VAL A 1 221 ? 8.487 -5.931 -16.594 1.00 95.25 221 VAL A CA 1
ATOM 1712 C C . VAL A 1 221 ? 9.795 -6.616 -16.194 1.00 95.25 221 VAL A C 1
ATOM 1714 O O . VAL A 1 221 ? 10.803 -6.495 -16.889 1.00 95.25 221 VAL A O 1
ATOM 1717 N N . TRP A 1 222 ? 9.788 -7.407 -15.117 1.00 95.88 222 TRP A N 1
ATOM 1718 C CA . TRP A 1 222 ? 10.966 -8.165 -14.693 1.00 95.88 222 TRP A CA 1
ATOM 1719 C C . TRP A 1 222 ? 11.453 -9.144 -15.774 1.00 95.88 222 TRP A C 1
ATOM 1721 O O . TRP A 1 222 ? 12.647 -9.204 -16.078 1.00 95.88 222 TRP A O 1
ATOM 1731 N N . SER A 1 223 ? 10.530 -9.881 -16.397 1.00 94.06 223 SER A N 1
ATOM 1732 C CA . SER A 1 223 ? 10.843 -10.857 -17.448 1.00 94.06 223 SER A CA 1
ATOM 1733 C C . SER A 1 223 ? 11.438 -10.196 -18.692 1.00 94.06 223 SER A C 1
ATOM 1735 O O . SER A 1 223 ? 12.357 -10.735 -19.308 1.00 94.06 223 SER A O 1
ATOM 1737 N N . GLN A 1 224 ? 10.958 -9.002 -19.038 1.00 91.56 224 GLN A N 1
ATOM 1738 C CA . GLN A 1 224 ? 11.475 -8.207 -20.153 1.00 91.56 224 GLN A CA 1
ATOM 1739 C C . GLN A 1 224 ? 12.905 -7.729 -19.905 1.00 91.56 224 GLN A C 1
ATOM 1741 O O . GLN A 1 224 ? 13.768 -7.905 -20.768 1.00 91.56 224 GLN A O 1
ATOM 1746 N N . LEU A 1 225 ? 13.176 -7.212 -18.702 1.00 93.69 225 LEU A N 1
ATOM 1747 C CA . LEU A 1 225 ? 14.519 -6.801 -18.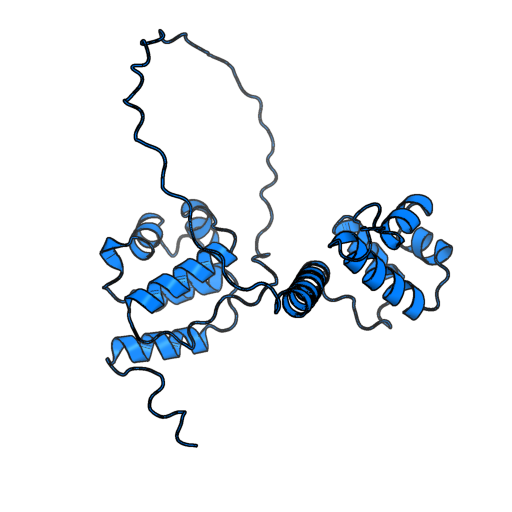289 1.00 93.69 225 LEU A CA 1
ATOM 1748 C C . LEU A 1 225 ? 15.491 -7.983 -18.282 1.00 93.69 225 LEU A C 1
ATOM 1750 O O . LEU A 1 225 ? 16.624 -7.847 -18.739 1.00 93.69 225 LEU A O 1
ATOM 1754 N N . LYS A 1 226 ? 15.042 -9.161 -17.832 1.00 93.19 226 LYS A N 1
ATOM 1755 C CA . LYS A 1 226 ? 15.844 -10.392 -17.874 1.00 93.19 226 LYS A CA 1
ATOM 1756 C C . LYS A 1 226 ? 16.143 -10.845 -19.305 1.00 93.19 226 LYS A C 1
ATOM 1758 O O . LYS A 1 226 ? 17.243 -11.316 -19.575 1.00 93.19 226 LYS A O 1
ATOM 1763 N N . GLY A 1 227 ? 15.172 -10.716 -20.209 1.00 86.81 227 GLY A N 1
ATOM 1764 C CA . GLY A 1 227 ? 15.309 -11.061 -21.626 1.00 86.81 227 GLY A CA 1
ATOM 1765 C C . GLY A 1 227 ? 16.009 -9.998 -22.482 1.00 86.81 227 GLY A C 1
ATOM 1766 O O . GLY A 1 227 ? 16.156 -10.212 -23.684 1.00 86.81 227 GLY A O 1
ATOM 1767 N N . GLY A 1 228 ? 16.401 -8.856 -21.903 1.00 74.19 228 GLY A N 1
ATOM 1768 C CA . GLY A 1 228 ? 17.052 -7.752 -22.614 1.00 74.19 228 GLY A CA 1
ATOM 1769 C C . GLY A 1 228 ? 16.160 -7.025 -23.631 1.00 74.19 228 GLY A C 1
ATOM 1770 O O . GLY A 1 228 ? 16.684 -6.362 -24.525 1.00 74.19 228 GLY A O 1
ATOM 1771 N N . ARG A 1 229 ? 14.826 -7.145 -23.539 1.00 58.69 229 ARG A N 1
ATOM 1772 C CA . ARG A 1 229 ? 13.889 -6.461 -24.450 1.00 58.69 229 ARG A CA 1
ATOM 1773 C C . ARG A 1 229 ? 13.269 -5.242 -23.754 1.00 58.69 229 ARG A C 1
ATOM 1775 O O . ARG A 1 229 ? 12.583 -5.432 -22.754 1.00 58.69 229 ARG A O 1
ATOM 1782 N N . PRO A 1 230 ? 13.459 -4.009 -24.253 1.00 55.31 230 PRO A N 1
ATOM 1783 C CA . PRO A 1 230 ? 12.846 -2.828 -23.647 1.00 55.31 230 PRO A CA 1
ATOM 1784 C C . PRO A 1 230 ? 11.319 -2.817 -23.844 1.00 55.31 230 PRO A C 1
ATOM 1786 O O . PRO A 1 230 ? 10.830 -3.036 -24.955 1.00 55.31 230 PRO A O 1
ATOM 1789 N N . TYR A 1 231 ? 10.569 -2.526 -22.775 1.00 43.19 231 TYR A N 1
ATOM 1790 C CA . TYR A 1 231 ? 9.125 -2.279 -22.829 1.00 43.19 231 TYR A CA 1
ATOM 1791 C C . TYR A 1 231 ? 8.846 -0.947 -23.535 1.00 43.19 231 TYR A C 1
ATOM 1793 O O . TYR A 1 231 ? 9.505 0.052 -23.257 1.00 43.19 231 TYR A O 1
ATOM 1801 N N . GLY A 1 232 ? 7.868 -0.921 -24.445 1.00 49.28 232 GLY A N 1
ATOM 1802 C CA . GLY A 1 232 ? 7.330 0.332 -24.989 1.00 49.28 232 GLY A CA 1
ATOM 1803 C C . GLY A 1 232 ? 7.569 0.616 -26.472 1.00 49.28 232 GLY A C 1
ATOM 1804 O O . GLY A 1 232 ? 7.065 1.625 -26.954 1.00 49.28 232 GLY A O 1
ATOM 1805 N N . ARG A 1 233 ? 8.253 -0.251 -27.237 1.00 52.06 233 ARG A N 1
ATOM 1806 C CA . ARG A 1 233 ? 8.367 -0.031 -28.696 1.00 52.06 233 ARG A CA 1
ATOM 1807 C C . ARG A 1 233 ? 7.181 -0.552 -29.520 1.00 52.06 233 ARG A C 1
ATOM 1809 O O . ARG A 1 233 ? 6.917 0.003 -30.581 1.00 52.06 233 ARG A O 1
ATOM 1816 N N . ASP A 1 234 ? 6.426 -1.528 -29.009 1.00 49.25 234 ASP A N 1
ATOM 1817 C CA . ASP A 1 234 ? 5.376 -2.207 -29.792 1.00 49.25 234 ASP A CA 1
ATOM 1818 C C . ASP A 1 234 ? 3.931 -1.794 -29.454 1.00 49.25 234 ASP A C 1
ATOM 1820 O O . ASP A 1 234 ? 3.021 -2.072 -30.231 1.00 49.25 234 ASP A O 1
ATOM 1824 N N . LEU A 1 235 ? 3.693 -1.082 -28.345 1.00 48.12 235 LEU A N 1
ATOM 1825 C CA . LEU A 1 235 ? 2.338 -0.652 -27.953 1.00 48.12 235 LEU A CA 1
ATOM 1826 C C . LEU A 1 235 ? 1.897 0.686 -28.572 1.00 48.12 235 LEU A C 1
ATOM 1828 O O . LEU A 1 235 ? 0.724 1.025 -28.499 1.00 48.12 235 LEU A O 1
ATOM 1832 N N . ALA A 1 236 ? 2.799 1.424 -29.227 1.00 47.84 236 ALA A N 1
ATOM 1833 C CA . ALA A 1 236 ? 2.477 2.676 -29.923 1.00 47.84 236 ALA A CA 1
ATOM 1834 C C . ALA A 1 236 ? 2.046 2.478 -31.396 1.00 47.84 236 ALA A C 1
ATOM 1836 O O . ALA A 1 236 ? 1.957 3.449 -32.143 1.00 47.84 236 ALA A O 1
ATOM 1837 N N . ARG A 1 237 ? 1.823 1.231 -31.845 1.00 46.09 237 ARG A N 1
ATOM 1838 C CA . ARG A 1 237 ? 1.438 0.891 -33.233 1.00 46.09 237 ARG A CA 1
ATOM 1839 C C . ARG A 1 237 ? 0.113 0.120 -33.349 1.00 46.09 237 ARG A C 1
ATOM 1841 O O . ARG A 1 237 ? -0.054 -0.647 -34.296 1.00 46.09 237 ARG A O 1
ATOM 1848 N N . ARG A 1 238 ? -0.813 0.282 -32.406 1.00 38.66 238 ARG A N 1
ATOM 1849 C CA . ARG A 1 238 ? -2.178 -0.253 -32.525 1.00 38.66 238 ARG A CA 1
ATOM 1850 C C . ARG A 1 238 ? -3.207 0.815 -32.223 1.00 38.66 238 ARG A C 1
ATOM 1852 O O . ARG A 1 238 ? -2.942 1.609 -31.297 1.00 38.66 238 ARG A O 1
#

Foldseek 3Di:
DPPCQDLLNLLLCVLLVLVVVLVDDLVQLCVQLVHDSVVSVCSNRSVDPDDLSSVVSSQVSSPPPGPGCPRVLVSSVVSVVVSVVVVVVVPPDDDDDDDDDDDDDDDDDDDDDDDDDDDDDDDDDDPPDPPDDDCQHPPQQQACQQPFELLSLLVSLVSNCVSSVVDQLVVLCVLLVVPDDSVRVVLSNDPVCSRPQDDLVVVVSNCVSSVNPPSVRSVVNSVCNVVVHGPDPPPVPD

Secondary structure (DSSP, 8-state):
--GGGSHHHHHHHHHHHHHHHTT--HHHHHHHTT--HHHHHHHHTTSSPPPHHHHHHHHHHT-TTS-PPPTHHHHHHHHHHHHHHHHHHH-S--------PPPPPPPPPPPPPPP--------------PPPS----SSPPPPSTT--SHHHHHHHHHHHHHHTT---HHHHHHHTTTSS-HHHHHHHT-GGGTTSPPPHHHHHHHHHHTT-S-HHHHHHHHHHHHTTPPTTSSGGG-

Sequence (238 aa):
MNGQYTPEGIFARALARKVRDSETPVDVLARSAGIAPNDFHHFLNGRRLPTLQQLNMINEACGRRGRGLPPQQYALAELWKAAYAEQSTMGTGFEARTGLEPPAEHPPREFPAMPHEDSTARTTAGSGRVPSARTWSTIPPPGPARVTTVPEFIKALRDVYIWAGAPSYRRVAATSGNLVARSTISDLFHEKNSNKLPRFDLVMDILTTFGVADVETWHMVWSQLKGGRPYGRDLARR